Protein AF-A0A520K8I5-F1 (afdb_monomer_lite)

pLDDT: mean 83.34, std 16.67, range [39.25, 98.44]

Secondary structure (DSSP, 8-state):
-HHHHHHHHHHHHHHSSS--------PEEES-S-EEEEEE-TT-EEEEEEEEEE--SS-EEEEEEEEE---TT--TTS--GGGEEEESSEEEE-TT-EEEEEEEEE--TTPPSEEESBSSGGGGSTT-TTTB-EEEEEEEEEHHHHHTT--PPPEEEEEEEEEEEPP---TTHHHHHHHHHTHHHHHHHHHHHHHHHHHHHTT-

Foldseek 3Di:
DVVVVVVVVVVVVVVVPPPPPVPPPFDWDKPAQAAQQAEDAAQDKDKDKIKTWGSDPAKKKKFKAKDFDDDPPDDPQQDQRVQWDKPPGIDIAGHGDMDMIIIIGGHHNPDDFFKGQFQDSCCSPPPNVVGGTMWMKMWMFGPVCVVVPHDTDIDIHTYGHMYGHDPDDPPCPVVVVVCVVCVVVVVVVVVVVVVVVVVVVVVD

Structure (mmCIF, N/CA/C/O backbone):
data_AF-A0A520K8I5-F1
#
_entry.id   AF-A0A520K8I5-F1
#
loop_
_atom_site.group_PDB
_atom_site.id
_atom_site.type_symbol
_atom_site.label_atom_id
_atom_site.label_alt_id
_atom_site.label_comp_id
_atom_site.label_asym_id
_atom_site.label_entity_id
_atom_site.label_seq_id
_atom_site.pdbx_PDB_ins_code
_atom_site.Cartn_x
_atom_site.Cartn_y
_atom_site.Cartn_z
_atom_site.occupancy
_atom_site.B_iso_or_equiv
_atom_site.auth_seq_id
_atom_site.auth_comp_id
_atom_site.auth_asym_id
_atom_site.auth_atom_id
_atom_site.pdbx_PDB_model_num
ATOM 1 N N . MET A 1 1 ? 34.275 -31.368 -55.564 1.00 48.53 1 MET A N 1
ATOM 2 C CA . MET A 1 1 ? 33.478 -30.145 -55.290 1.00 48.53 1 MET A CA 1
ATOM 3 C C . MET A 1 1 ? 32.352 -30.303 -54.250 1.00 48.53 1 MET A C 1
ATOM 5 O O . MET A 1 1 ? 31.882 -29.292 -53.759 1.00 48.53 1 MET A O 1
ATOM 9 N N . LYS A 1 2 ? 31.946 -31.514 -53.817 1.00 48.47 2 LYS A N 1
ATOM 10 C CA . LYS A 1 2 ? 30.868 -31.697 -52.809 1.00 48.47 2 LYS A CA 1
ATOM 11 C C . LYS A 1 2 ? 31.251 -31.439 -51.335 1.00 48.47 2 LYS A C 1
ATOM 13 O O . LYS A 1 2 ? 30.362 -31.283 -50.507 1.00 48.47 2 LYS A O 1
ATOM 18 N N . LYS A 1 3 ? 32.545 -31.390 -50.985 1.00 45.44 3 LYS A N 1
ATOM 19 C CA . LYS A 1 3 ? 33.001 -31.187 -49.590 1.00 45.44 3 LYS A CA 1
ATOM 20 C C . LYS A 1 3 ? 33.023 -29.713 -49.150 1.00 45.44 3 LYS A C 1
ATOM 22 O O . LYS A 1 3 ? 32.843 -29.439 -47.974 1.00 45.44 3 LYS A O 1
ATOM 27 N N . ILE A 1 4 ? 33.170 -28.781 -50.093 1.00 51.34 4 ILE A N 1
ATOM 28 C CA . ILE A 1 4 ? 33.285 -27.339 -49.810 1.00 51.34 4 ILE A CA 1
ATOM 29 C C . ILE A 1 4 ? 31.905 -26.725 -49.511 1.00 51.34 4 ILE A C 1
ATOM 31 O O . ILE A 1 4 ? 31.771 -25.906 -48.610 1.00 51.34 4 ILE A O 1
ATOM 35 N N . ALA A 1 5 ? 30.849 -27.212 -50.174 1.00 51.69 5 ALA A N 1
ATOM 36 C CA . ALA A 1 5 ? 29.478 -26.749 -49.947 1.00 51.69 5 ALA A CA 1
ATOM 37 C C . ALA A 1 5 ? 28.926 -27.106 -48.548 1.00 51.69 5 ALA A C 1
ATOM 39 O O . ALA A 1 5 ? 28.120 -26.364 -47.998 1.00 51.69 5 ALA A O 1
ATOM 40 N N . ARG A 1 6 ? 29.385 -28.212 -47.937 1.00 48.22 6 ARG A N 1
ATOM 41 C CA . ARG A 1 6 ? 28.981 -28.597 -46.570 1.00 48.22 6 ARG A CA 1
ATOM 42 C C . ARG A 1 6 ? 29.657 -27.753 -45.488 1.00 48.22 6 ARG A C 1
ATOM 44 O O . ARG A 1 6 ? 29.026 -27.486 -44.475 1.00 48.22 6 ARG A O 1
ATOM 51 N N . ALA A 1 7 ? 30.896 -27.313 -45.711 1.00 51.25 7 ALA A N 1
ATOM 52 C CA . ALA A 1 7 ? 31.607 -26.439 -44.778 1.00 51.25 7 ALA A CA 1
ATOM 53 C C . ALA A 1 7 ? 31.007 -25.023 -44.754 1.00 51.25 7 ALA A C 1
ATOM 55 O O . ALA A 1 7 ? 30.858 -24.449 -43.682 1.00 51.25 7 ALA A O 1
ATOM 56 N N . GLY A 1 8 ? 30.582 -24.503 -45.913 1.00 47.75 8 GLY A N 1
ATOM 57 C CA . GLY A 1 8 ? 29.911 -23.202 -46.007 1.00 47.75 8 GLY A CA 1
ATOM 58 C C . GLY A 1 8 ? 28.544 -23.168 -45.319 1.00 47.75 8 GLY A C 1
ATOM 59 O O . GLY A 1 8 ? 28.233 -22.200 -44.637 1.00 47.75 8 GLY A O 1
ATOM 60 N N . LEU A 1 9 ? 27.755 -24.245 -45.425 1.00 49.34 9 LEU A N 1
ATOM 61 C CA . LEU A 1 9 ? 26.451 -24.339 -44.759 1.00 49.34 9 LEU A CA 1
ATOM 62 C C . LEU A 1 9 ? 26.583 -24.514 -43.236 1.00 49.34 9 LEU A C 1
ATOM 64 O O . LEU A 1 9 ? 25.785 -23.951 -42.494 1.00 49.34 9 LEU A O 1
ATOM 68 N N . LEU A 1 10 ? 27.606 -25.241 -42.763 1.00 49.28 10 LEU A N 1
ATOM 69 C CA . LEU A 1 10 ? 27.891 -25.360 -41.328 1.00 49.28 10 LEU A CA 1
ATOM 70 C C . LEU A 1 10 ? 28.383 -24.036 -40.725 1.00 49.28 10 LEU A C 1
ATOM 72 O O . LEU A 1 10 ? 27.993 -23.713 -39.613 1.00 49.28 10 LEU A O 1
ATOM 76 N N . LEU A 1 11 ? 29.187 -23.257 -41.457 1.00 51.25 11 LEU A N 1
ATOM 77 C CA . LEU A 1 11 ? 29.612 -21.913 -41.041 1.00 51.25 11 LEU A CA 1
ATOM 78 C C . LEU A 1 11 ? 28.454 -20.906 -41.041 1.00 51.25 11 LEU A C 1
ATOM 80 O O . LEU A 1 11 ? 28.398 -20.055 -40.160 1.00 51.25 11 LEU A O 1
ATOM 84 N N . LEU A 1 12 ? 27.501 -21.038 -41.971 1.00 48.81 12 LEU A N 1
ATOM 85 C CA . LEU A 1 12 ? 26.288 -20.218 -41.979 1.00 48.81 12 LEU A CA 1
ATOM 86 C C . LEU A 1 12 ? 25.361 -20.563 -40.799 1.00 48.81 12 LEU A C 1
ATOM 88 O O . LEU A 1 12 ? 24.792 -19.667 -40.190 1.00 48.81 12 LEU A O 1
ATOM 92 N N . LEU A 1 13 ? 25.248 -21.847 -40.435 1.00 47.88 13 LEU A N 1
ATOM 93 C CA . LEU A 1 13 ? 24.482 -22.299 -39.265 1.00 47.88 13 LEU A CA 1
ATOM 94 C C . LEU A 1 13 ? 25.168 -21.955 -37.932 1.00 47.88 13 LEU A C 1
ATOM 96 O O . LEU A 1 13 ? 24.473 -21.623 -36.978 1.00 47.88 13 LEU A O 1
ATOM 100 N N . LEU A 1 14 ? 26.506 -21.957 -37.870 1.00 46.50 14 LEU A N 1
ATOM 101 C CA . LEU A 1 14 ? 27.262 -21.524 -36.684 1.00 46.50 14 LEU A CA 1
ATOM 102 C C . LEU A 1 14 ? 27.229 -19.993 -36.498 1.00 46.50 14 LEU A C 1
ATOM 104 O O . LEU A 1 14 ? 27.277 -19.505 -35.371 1.00 46.50 14 LEU A O 1
ATOM 108 N N . GLY A 1 15 ? 27.115 -19.238 -37.598 1.00 43.50 15 GLY A N 1
ATOM 109 C CA . GLY A 1 15 ? 26.967 -17.779 -37.587 1.00 43.50 15 GLY A CA 1
ATOM 110 C C . GLY A 1 15 ? 25.580 -17.285 -37.162 1.00 43.50 15 GLY A C 1
ATOM 111 O O . GLY A 1 15 ? 25.453 -16.138 -36.751 1.00 43.50 15 GLY A O 1
ATOM 112 N N . VAL A 1 16 ? 24.550 -18.138 -37.209 1.00 46.12 16 VAL A N 1
ATOM 113 C CA . VAL A 1 16 ? 23.176 -17.794 -36.786 1.00 46.12 16 VAL A CA 1
ATOM 114 C C . VAL A 1 16 ? 22.921 -18.119 -35.304 1.00 46.12 16 VAL A C 1
ATOM 116 O O . VAL A 1 16 ? 21.941 -17.658 -34.731 1.00 46.12 16 VAL A O 1
ATOM 119 N N . THR A 1 17 ? 23.821 -18.843 -34.629 1.00 44.94 17 THR A N 1
ATOM 120 C CA . THR A 1 17 ? 23.665 -19.201 -33.204 1.00 44.94 17 THR A CA 1
ATOM 121 C C . THR A 1 17 ? 24.337 -18.243 -32.214 1.00 44.94 17 THR A C 1
ATOM 123 O O . THR A 1 17 ? 24.233 -18.455 -31.009 1.00 44.94 17 THR A O 1
ATOM 126 N N . ILE A 1 18 ? 25.007 -17.183 -32.678 1.00 50.78 18 ILE A N 1
ATOM 127 C CA . ILE A 1 18 ? 25.692 -16.206 -31.813 1.00 50.78 18 ILE A CA 1
ATOM 128 C C . ILE A 1 18 ? 25.036 -14.842 -32.010 1.00 50.78 18 ILE A C 1
ATOM 130 O O . ILE A 1 18 ? 25.499 -14.002 -32.772 1.00 50.78 18 ILE A O 1
ATOM 134 N N . GLY A 1 19 ? 23.900 -14.651 -31.353 1.00 42.34 19 GLY A N 1
ATOM 135 C CA . GLY A 1 19 ? 23.165 -13.393 -31.424 1.00 42.34 19 GLY A CA 1
ATOM 136 C C . GLY A 1 19 ? 21.996 -13.287 -30.460 1.00 42.34 19 GLY A C 1
ATOM 137 O O . GLY A 1 19 ? 21.250 -12.321 -30.538 1.00 42.34 19 GLY A O 1
ATOM 138 N N . SER A 1 20 ? 21.827 -14.226 -29.528 1.00 39.75 20 SER A N 1
ATOM 139 C CA . SER A 1 20 ? 21.041 -13.943 -28.332 1.00 39.75 20 SER A CA 1
ATOM 140 C C . SER A 1 20 ? 21.929 -13.105 -27.423 1.00 39.75 20 SER A C 1
ATOM 142 O O . SER A 1 20 ? 22.576 -13.631 -26.519 1.00 39.75 20 SER A O 1
ATOM 144 N N . ILE A 1 21 ? 22.039 -11.806 -27.719 1.00 42.66 21 ILE A N 1
ATOM 145 C CA . ILE A 1 21 ? 22.488 -10.841 -26.721 1.00 42.66 21 ILE A CA 1
ATOM 146 C C . ILE A 1 21 ? 21.457 -10.972 -25.610 1.00 42.66 21 ILE A C 1
ATOM 148 O O . ILE A 1 21 ? 20.316 -10.533 -25.748 1.00 42.66 21 ILE A O 1
ATOM 152 N N . VAL A 1 22 ? 21.830 -11.684 -24.551 1.00 39.25 22 VAL A N 1
ATOM 153 C CA . VAL A 1 22 ? 21.099 -11.648 -23.296 1.00 39.25 22 VAL A CA 1
ATOM 154 C C . VAL A 1 22 ? 21.309 -10.228 -22.808 1.00 39.25 22 VAL A C 1
ATOM 156 O O . VAL A 1 22 ? 22.346 -9.921 -22.226 1.00 39.25 22 VAL A O 1
ATOM 159 N N . VAL A 1 23 ? 20.391 -9.334 -23.172 1.00 43.06 23 VAL A N 1
ATOM 160 C CA . VAL A 1 23 ? 20.352 -8.002 -22.584 1.00 43.06 23 VAL A CA 1
ATOM 161 C C . VAL A 1 23 ? 20.128 -8.267 -21.099 1.00 43.06 23 VAL A C 1
ATOM 163 O O . VAL A 1 23 ? 19.128 -8.915 -20.765 1.00 43.06 23 VAL A O 1
ATOM 166 N N . PRO A 1 24 ? 21.076 -7.914 -20.214 1.00 43.12 24 PRO A N 1
ATOM 167 C CA . PRO A 1 24 ? 20.841 -8.056 -18.791 1.00 43.12 24 PRO A CA 1
ATOM 168 C C . PRO A 1 24 ? 19.550 -7.297 -18.486 1.00 43.12 24 PRO A C 1
ATOM 170 O O . PRO A 1 24 ? 19.423 -6.119 -18.810 1.00 43.12 24 PRO A O 1
ATOM 173 N N . VAL A 1 25 ? 18.550 -7.993 -17.941 1.00 46.22 25 VAL A N 1
ATOM 174 C CA . VAL A 1 25 ? 17.330 -7.339 -17.468 1.00 46.22 25 VAL A CA 1
ATOM 175 C C . VAL A 1 25 ? 17.745 -6.568 -16.226 1.00 46.22 25 VAL A C 1
ATOM 177 O O . VAL A 1 25 ? 17.809 -7.112 -15.128 1.00 46.22 25 VAL A O 1
ATOM 180 N N . SER A 1 26 ? 18.144 -5.322 -16.438 1.00 57.47 26 SER A N 1
ATOM 181 C CA . SER A 1 26 ? 18.567 -4.432 -15.377 1.00 57.47 26 SER A CA 1
ATOM 182 C C . SER A 1 26 ? 17.313 -3.901 -14.690 1.00 57.47 26 SER A C 1
ATOM 184 O O . SER A 1 26 ? 16.492 -3.232 -15.320 1.00 57.47 26 SER A O 1
ATOM 186 N N . ALA A 1 27 ? 17.115 -4.287 -13.432 1.00 60.34 27 A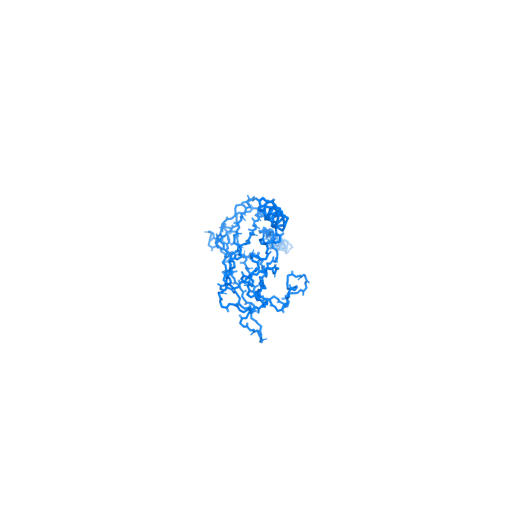LA A N 1
ATOM 187 C CA . ALA A 1 27 ? 15.888 -4.027 -12.690 1.00 60.34 27 ALA A CA 1
ATOM 188 C C . ALA A 1 27 ? 15.962 -2.699 -11.924 1.00 60.34 27 ALA A C 1
ATOM 190 O O . ALA A 1 27 ? 17.037 -2.196 -11.597 1.00 60.34 27 ALA A O 1
ATOM 191 N N . THR A 1 28 ? 14.808 -2.143 -11.593 1.00 77.38 28 THR A N 1
ATOM 192 C CA . THR A 1 28 ? 14.711 -1.148 -10.523 1.00 77.38 28 THR A CA 1
ATOM 193 C C . THR A 1 28 ? 14.543 -1.897 -9.206 1.00 77.38 28 THR A C 1
ATOM 195 O O . THR A 1 28 ? 13.702 -2.797 -9.114 1.00 77.38 28 THR A O 1
ATOM 198 N N . SER A 1 29 ? 15.367 -1.589 -8.205 1.00 83.62 29 SER A N 1
ATOM 199 C CA . SER A 1 29 ? 15.188 -2.131 -6.857 1.00 83.62 29 SER A CA 1
ATOM 200 C C . SER A 1 29 ? 14.197 -1.266 -6.085 1.00 83.62 29 SER A C 1
ATOM 202 O O . SER A 1 29 ? 14.088 -0.063 -6.316 1.00 83.62 29 SER A O 1
ATOM 204 N N . VAL A 1 30 ? 13.467 -1.894 -5.167 1.00 86.50 30 VAL A N 1
ATOM 205 C CA . VAL A 1 30 ? 12.561 -1.219 -4.239 1.00 86.50 30 VAL A CA 1
ATOM 206 C C . VAL A 1 30 ? 12.976 -1.548 -2.812 1.00 86.50 30 VAL A C 1
ATOM 208 O O . VAL A 1 30 ? 13.314 -2.695 -2.510 1.00 86.50 30 VAL A O 1
ATOM 211 N N . ASP A 1 31 ? 12.969 -0.550 -1.935 1.00 89.25 31 ASP A N 1
ATOM 212 C CA . ASP A 1 31 ? 13.352 -0.697 -0.524 1.00 89.25 31 ASP A CA 1
ATOM 213 C C . ASP A 1 31 ? 12.305 -1.444 0.320 1.00 89.25 31 ASP A C 1
ATOM 215 O O . ASP A 1 31 ? 12.609 -1.953 1.402 1.00 89.25 31 ASP A O 1
ATOM 219 N N . ARG A 1 32 ? 11.072 -1.542 -0.185 1.00 86.19 32 ARG A N 1
ATOM 220 C CA . ARG A 1 32 ? 9.924 -2.096 0.530 1.00 86.19 32 ARG A CA 1
ATOM 221 C C . ARG A 1 32 ? 9.257 -3.226 -0.245 1.00 86.19 32 ARG A C 1
ATOM 223 O O . ARG A 1 32 ? 8.756 -3.040 -1.349 1.00 86.19 32 ARG A O 1
ATOM 230 N N . LEU A 1 33 ? 9.205 -4.404 0.376 1.00 89.00 33 LEU A N 1
ATOM 231 C CA . LEU A 1 33 ? 8.599 -5.612 -0.205 1.00 89.00 33 LEU A CA 1
ATOM 232 C C . LEU A 1 33 ? 7.206 -5.928 0.359 1.00 89.00 33 LEU A C 1
ATOM 234 O O . LEU A 1 33 ? 6.561 -6.860 -0.113 1.00 89.00 33 LEU A O 1
ATOM 238 N N . SER A 1 34 ? 6.749 -5.184 1.372 1.00 93.00 34 SER A N 1
ATOM 239 C CA . SER A 1 34 ? 5.431 -5.344 1.993 1.00 93.00 34 SER A CA 1
ATOM 240 C C . SER A 1 34 ? 4.976 -4.063 2.693 1.00 93.00 34 SER A C 1
ATOM 242 O O . SER A 1 34 ? 5.786 -3.350 3.291 1.00 93.00 34 SER A O 1
ATOM 244 N N . ILE A 1 35 ? 3.672 -3.801 2.648 1.00 94.44 35 ILE A N 1
ATOM 245 C CA . ILE A 1 35 ? 2.984 -2.708 3.341 1.00 94.44 35 ILE A CA 1
ATOM 246 C C . ILE A 1 35 ? 1.783 -3.311 4.079 1.00 94.44 35 ILE A C 1
ATOM 248 O O . ILE A 1 35 ? 0.633 -2.973 3.817 1.00 94.44 35 ILE A O 1
ATOM 252 N N . THR A 1 36 ? 2.038 -4.287 4.946 1.00 93.06 36 THR A N 1
ATOM 253 C CA . THR A 1 36 ? 0.977 -5.092 5.577 1.00 93.06 36 THR A CA 1
ATOM 254 C C . THR A 1 36 ? 0.728 -4.775 7.045 1.00 93.06 36 THR A C 1
ATOM 256 O O . THR A 1 36 ? -0.351 -5.065 7.553 1.00 93.06 36 THR A O 1
ATOM 259 N N . ASP A 1 37 ? 1.687 -4.133 7.706 1.00 87.62 37 ASP A N 1
ATOM 260 C CA . ASP A 1 37 ? 1.699 -3.958 9.162 1.00 87.62 37 ASP A CA 1
ATOM 261 C C . ASP A 1 37 ? 1.144 -2.579 9.562 1.00 87.62 37 ASP A C 1
ATOM 263 O O . ASP A 1 37 ? 1.619 -1.942 10.501 1.00 87.62 37 ASP A O 1
ATOM 267 N N . ASN A 1 38 ? 0.180 -2.070 8.790 1.00 94.12 38 ASN A N 1
ATOM 268 C CA . ASN A 1 38 ? -0.383 -0.742 9.003 1.00 94.12 38 ASN A CA 1
ATOM 269 C C . ASN A 1 38 ? -1.617 -0.821 9.889 1.00 94.12 38 ASN A C 1
ATOM 271 O O . ASN A 1 38 ? -2.501 -1.649 9.665 1.00 94.12 38 ASN A O 1
ATOM 275 N N . GLU A 1 39 ? -1.719 0.111 10.824 1.00 95.19 39 GLU A N 1
ATOM 276 C CA . GLU A 1 39 ? -2.894 0.293 11.666 1.00 95.19 39 GLU A CA 1
ATOM 277 C C . GLU A 1 39 ? -3.410 1.721 11.518 1.00 95.19 39 GLU A C 1
ATOM 279 O O . GLU A 1 39 ? -2.625 2.663 11.386 1.00 95.19 39 GLU A O 1
ATOM 284 N N . GLY A 1 40 ? -4.728 1.885 11.556 1.00 94.31 40 GLY A N 1
ATOM 285 C CA . GLY A 1 40 ? -5.360 3.199 11.514 1.00 94.31 40 GLY A CA 1
ATOM 286 C C . GLY A 1 40 ? -6.811 3.144 11.960 1.00 94.31 40 GLY A C 1
ATOM 287 O O . GLY A 1 40 ? -7.394 2.072 12.122 1.00 94.31 40 GLY A O 1
ATOM 288 N N . TYR A 1 41 ? -7.399 4.306 12.181 1.00 94.88 41 TYR A N 1
ATOM 289 C CA . TYR A 1 41 ? -8.811 4.471 12.491 1.00 94.88 41 TYR A CA 1
ATOM 290 C C . TYR A 1 41 ? -9.590 4.850 11.230 1.00 94.88 41 TYR A C 1
ATOM 292 O O . TYR A 1 41 ? -9.028 5.272 10.220 1.00 94.88 41 TYR A O 1
ATOM 300 N N . ALA A 1 42 ? -10.911 4.692 11.274 1.00 95.06 42 ALA A N 1
ATOM 301 C CA . ALA A 1 42 ? -11.767 5.167 10.196 1.00 95.06 42 ALA A CA 1
ATOM 302 C C . ALA A 1 42 ? -11.571 6.682 9.982 1.00 95.06 42 ALA A C 1
ATOM 304 O O . ALA A 1 42 ? -11.608 7.451 10.942 1.00 95.06 42 ALA A O 1
ATOM 305 N N . GLY A 1 43 ? -11.353 7.096 8.732 1.00 93.62 43 GLY A N 1
ATOM 306 C CA . GLY A 1 43 ? -11.041 8.482 8.363 1.00 93.62 43 GLY A CA 1
ATOM 307 C C . GLY A 1 43 ? -9.551 8.847 8.385 1.00 93.62 43 GLY A C 1
ATOM 308 O O . GLY A 1 43 ? -9.202 9.943 7.944 1.00 93.62 43 GLY A O 1
ATOM 309 N N . ASP A 1 44 ? -8.665 7.966 8.860 1.00 95.81 44 ASP A N 1
ATOM 310 C CA . ASP A 1 44 ? -7.228 8.245 8.874 1.00 95.81 44 ASP A CA 1
ATOM 311 C C . ASP A 1 44 ? -6.613 8.219 7.468 1.00 95.81 44 ASP A C 1
ATOM 313 O O . ASP A 1 44 ? -7.054 7.511 6.557 1.00 95.81 44 ASP A O 1
ATOM 317 N N . VAL A 1 45 ? -5.511 8.956 7.331 1.00 97.25 45 VAL A N 1
ATOM 318 C CA . VAL A 1 45 ? -4.620 8.905 6.172 1.00 97.25 45 VAL A CA 1
ATOM 319 C C . VAL A 1 45 ? -3.265 8.381 6.631 1.00 97.25 45 VAL A C 1
ATOM 321 O O . VAL A 1 45 ? -2.600 9.004 7.459 1.00 97.25 45 VAL A O 1
ATOM 324 N N . ILE A 1 46 ? -2.850 7.241 6.083 1.00 96.75 46 ILE A N 1
ATOM 325 C CA . ILE A 1 46 ? -1.548 6.625 6.346 1.00 96.75 46 ILE A CA 1
ATOM 326 C C . ILE A 1 46 ? -0.625 6.950 5.169 1.00 96.75 46 ILE A C 1
ATOM 328 O O . ILE A 1 46 ? -0.934 6.604 4.030 1.00 96.75 46 ILE A O 1
ATOM 332 N N . GLU A 1 47 ? 0.505 7.606 5.432 1.00 97.19 47 GLU A N 1
ATOM 333 C CA . GLU A 1 47 ? 1.512 7.930 4.415 1.00 97.19 47 GLU A CA 1
ATOM 334 C C . GLU A 1 47 ? 2.796 7.132 4.645 1.00 97.19 47 GLU A C 1
ATOM 336 O O . GLU A 1 47 ? 3.353 7.097 5.744 1.00 97.19 47 GLU A O 1
ATOM 341 N N . ILE A 1 48 ? 3.257 6.466 3.589 1.00 96.12 48 ILE A N 1
ATOM 342 C CA . ILE A 1 48 ? 4.358 5.509 3.632 1.00 96.12 48 ILE A CA 1
ATOM 343 C C . ILE A 1 48 ? 5.301 5.826 2.484 1.00 96.12 48 ILE A C 1
ATOM 345 O O . ILE A 1 48 ? 4.894 5.846 1.325 1.00 96.12 48 ILE A O 1
ATOM 349 N N . LEU A 1 49 ? 6.572 6.050 2.804 1.00 94.88 49 LEU A N 1
ATOM 350 C CA . LEU A 1 49 ? 7.599 6.263 1.792 1.00 94.88 49 LEU A CA 1
ATOM 351 C C . LEU A 1 49 ? 8.082 4.925 1.226 1.00 94.88 49 LEU A C 1
ATOM 353 O O . LEU A 1 49 ? 8.292 3.955 1.970 1.00 94.88 49 LEU A O 1
ATOM 357 N N . ILE A 1 50 ? 8.239 4.909 -0.094 1.00 94.00 50 ILE A N 1
ATOM 358 C CA . ILE A 1 50 ? 8.887 3.857 -0.871 1.00 94.00 50 ILE A CA 1
ATOM 359 C C . ILE A 1 50 ? 9.950 4.506 -1.737 1.00 94.00 50 ILE A C 1
ATOM 361 O O . ILE A 1 50 ? 9.716 5.542 -2.361 1.00 94.00 50 ILE A O 1
ATOM 365 N N . THR A 1 51 ? 11.096 3.855 -1.818 1.00 93.06 51 THR A N 1
ATOM 366 C CA . THR A 1 51 ? 12.224 4.306 -2.615 1.00 93.06 51 THR A CA 1
ATOM 367 C C . THR A 1 51 ? 12.468 3.328 -3.748 1.00 93.06 51 THR A C 1
ATOM 369 O O . THR A 1 51 ? 12.593 2.123 -3.521 1.00 93.06 51 THR A O 1
ATOM 372 N N . LEU A 1 52 ? 12.567 3.856 -4.966 1.00 91.81 52 LEU A N 1
ATOM 373 C CA . LEU A 1 52 ? 13.093 3.117 -6.104 1.00 91.81 52 LEU A CA 1
ATOM 374 C C . LEU A 1 52 ? 14.523 3.560 -6.392 1.00 91.81 52 LEU A C 1
ATOM 376 O O . LEU A 1 52 ? 14.800 4.758 -6.476 1.00 91.81 52 LEU A O 1
ATOM 380 N N . GLU A 1 53 ? 15.413 2.596 -6.592 1.00 90.50 53 GLU A N 1
ATOM 381 C CA . GLU A 1 53 ? 16.792 2.834 -7.010 1.00 90.50 53 GLU A CA 1
ATOM 382 C C . GLU A 1 53 ? 17.034 2.188 -8.378 1.00 90.50 53 GLU A C 1
ATOM 384 O O . GLU A 1 53 ? 16.771 1.002 -8.613 1.00 90.50 53 GLU A O 1
ATOM 389 N N . SER A 1 54 ? 17.542 2.991 -9.311 1.00 88.06 54 SER A N 1
ATOM 390 C CA . SER A 1 54 ? 17.920 2.511 -10.632 1.00 88.06 54 SER A CA 1
ATOM 391 C C . SER A 1 54 ? 19.210 1.700 -10.551 1.00 88.06 54 SER A C 1
ATOM 393 O O . SER A 1 54 ? 20.304 2.254 -10.652 1.00 88.06 54 SER A O 1
ATOM 395 N N . THR A 1 55 ? 19.082 0.372 -10.498 1.00 83.75 55 THR A N 1
ATOM 396 C CA . THR A 1 55 ? 20.214 -0.539 -10.770 1.00 83.75 55 THR A CA 1
ATOM 397 C C . THR A 1 55 ? 20.441 -0.763 -12.276 1.00 83.75 55 THR A C 1
ATOM 399 O O . THR A 1 55 ? 21.443 -1.343 -12.678 1.00 83.75 55 THR A O 1
ATOM 402 N N . ALA A 1 56 ? 19.524 -0.210 -13.086 1.00 81.25 56 ALA A N 1
ATOM 403 C CA . ALA A 1 56 ? 19.651 0.286 -14.460 1.00 81.25 56 ALA A CA 1
ATOM 404 C C . ALA A 1 56 ? 21.052 0.613 -15.015 1.00 81.25 56 ALA A C 1
ATOM 406 O O . ALA A 1 56 ? 21.631 1.585 -14.540 1.00 81.25 56 ALA A O 1
ATOM 407 N N . ASP A 1 57 ? 21.543 -0.040 -16.076 1.00 83.88 57 ASP A N 1
ATOM 408 C CA . ASP A 1 57 ? 22.564 0.551 -16.967 1.00 83.88 57 ASP A CA 1
ATOM 409 C C . ASP A 1 57 ? 21.971 1.538 -17.998 1.00 83.88 57 ASP A C 1
ATOM 411 O O . ASP A 1 57 ? 22.705 2.279 -18.656 1.00 83.88 57 ASP A O 1
ATOM 415 N N . ALA A 1 58 ? 20.640 1.599 -18.087 1.00 86.19 58 ALA A N 1
ATOM 416 C CA . ALA A 1 58 ? 19.870 2.546 -18.883 1.00 86.19 58 ALA A CA 1
ATOM 417 C C . ALA A 1 58 ? 18.759 3.205 -18.050 1.00 86.19 58 ALA A C 1
ATOM 419 O O . ALA A 1 58 ? 18.335 2.677 -17.021 1.00 86.19 58 ALA A O 1
ATOM 420 N N . ALA A 1 59 ? 18.275 4.363 -18.512 1.00 90.00 59 ALA A N 1
ATOM 421 C CA . ALA A 1 59 ? 17.127 5.024 -17.900 1.00 90.00 59 ALA A CA 1
ATOM 422 C C . ALA A 1 59 ? 15.861 4.165 -18.045 1.00 90.00 59 ALA A C 1
ATOM 424 O O . ALA A 1 59 ? 15.646 3.522 -19.081 1.00 90.00 59 ALA A O 1
ATOM 425 N N . ARG A 1 60 ? 15.023 4.174 -17.007 1.00 90.12 60 ARG A N 1
ATOM 426 C CA . ARG A 1 60 ? 13.773 3.413 -16.961 1.00 90.12 60 ARG A CA 1
ATOM 427 C C . ARG A 1 60 ? 12.588 4.341 -16.779 1.00 90.12 60 ARG A C 1
ATOM 429 O O . ARG A 1 60 ? 12.621 5.252 -15.955 1.00 90.12 60 ARG A O 1
ATOM 436 N N . THR A 1 61 ? 11.524 4.090 -17.528 1.00 91.50 61 THR A N 1
ATOM 437 C CA . THR A 1 61 ? 10.247 4.793 -17.386 1.00 91.50 61 THR A CA 1
ATOM 438 C C . THR A 1 61 ? 9.202 3.792 -16.940 1.00 91.50 61 THR A C 1
ATOM 440 O O . THR A 1 61 ? 9.098 2.698 -17.500 1.00 91.50 61 THR A O 1
ATOM 443 N N . GLY A 1 62 ? 8.446 4.160 -15.915 1.00 91.62 62 GLY A N 1
ATOM 444 C CA . GLY A 1 62 ? 7.497 3.269 -15.280 1.00 91.62 62 GLY A CA 1
ATOM 445 C C . GLY A 1 62 ? 6.313 3.994 -14.678 1.00 91.62 62 GLY A C 1
ATOM 446 O O . GLY A 1 62 ? 6.203 5.224 -14.718 1.00 91.62 62 GLY A O 1
ATOM 447 N N . HIS A 1 63 ? 5.411 3.189 -14.142 1.00 93.44 63 HIS A N 1
ATOM 448 C CA . HIS A 1 63 ? 4.216 3.657 -13.473 1.00 93.44 63 HIS A CA 1
ATOM 449 C C . HIS A 1 63 ? 3.817 2.715 -12.339 1.00 93.44 63 HIS A C 1
ATOM 451 O O . HIS A 1 63 ? 4.209 1.546 -12.294 1.00 93.44 63 HIS A O 1
ATOM 457 N N . TRP A 1 64 ? 3.024 3.254 -11.425 1.00 94.94 64 TRP A N 1
ATOM 458 C CA . TRP A 1 64 ? 2.410 2.543 -10.320 1.00 94.94 64 TRP A CA 1
ATOM 459 C C . TRP A 1 64 ? 0.942 2.281 -10.628 1.00 94.94 64 TRP A C 1
ATOM 461 O O . TRP A 1 64 ? 0.239 3.141 -11.161 1.00 94.94 64 TRP A O 1
ATOM 471 N N . ARG A 1 65 ? 0.452 1.106 -10.247 1.00 95.25 65 ARG A N 1
ATOM 472 C CA . ARG A 1 65 ? -0.975 0.780 -10.286 1.00 95.25 65 ARG A CA 1
ATOM 473 C C . ARG A 1 65 ? -1.352 -0.122 -9.127 1.00 95.25 65 ARG A C 1
ATOM 475 O O . ARG A 1 65 ? -0.523 -0.861 -8.606 1.00 95.25 65 ARG A O 1
ATOM 482 N N . THR A 1 66 ? -2.614 -0.088 -8.738 1.00 97.31 66 THR A N 1
ATOM 483 C CA . THR A 1 66 ? -3.155 -1.000 -7.732 1.00 97.31 66 THR A CA 1
ATOM 484 C C . THR A 1 66 ? -3.741 -2.238 -8.407 1.00 97.31 66 THR A C 1
ATOM 486 O O . THR A 1 66 ? -4.104 -2.230 -9.587 1.00 97.31 66 THR A O 1
ATOM 489 N N . TYR A 1 67 ? -3.777 -3.349 -7.679 1.00 96.31 67 TYR A N 1
ATOM 490 C CA . TYR A 1 67 ? -4.337 -4.603 -8.162 1.00 96.31 67 TYR A CA 1
ATOM 491 C C . TYR A 1 67 ? -4.974 -5.381 -7.019 1.00 96.31 67 TYR A C 1
ATOM 493 O O . TYR A 1 67 ? -4.352 -5.593 -5.978 1.00 96.31 67 TYR A O 1
ATOM 501 N N . TYR A 1 68 ? -6.195 -5.851 -7.252 1.00 97.12 68 TYR A N 1
ATOM 502 C CA . TYR A 1 68 ? -6.897 -6.765 -6.369 1.00 97.12 68 TYR A CA 1
ATOM 503 C C . TYR A 1 68 ? -6.918 -8.170 -6.983 1.00 97.12 68 TYR A C 1
ATOM 505 O O . TYR A 1 68 ? -7.397 -8.388 -8.098 1.00 97.12 68 TYR A O 1
ATOM 513 N N . LYS A 1 69 ? -6.379 -9.140 -6.243 1.00 95.62 69 LYS A N 1
ATOM 514 C CA . LYS A 1 69 ? -6.407 -10.564 -6.575 1.00 95.62 69 LYS A CA 1
ATOM 515 C C . LYS A 1 69 ? -7.701 -11.172 -6.041 1.00 95.62 69 LYS A C 1
ATOM 517 O O . LYS A 1 69 ? -7.724 -11.678 -4.922 1.00 95.62 69 LYS A O 1
ATOM 522 N N . ALA A 1 70 ? -8.745 -11.144 -6.862 1.00 94.31 70 ALA A N 1
ATOM 523 C CA . ALA A 1 70 ? -10.031 -11.731 -6.515 1.00 94.31 70 ALA A CA 1
ATOM 524 C C . ALA A 1 70 ? -9.940 -13.253 -6.322 1.00 94.31 70 ALA A C 1
ATOM 526 O O . ALA A 1 70 ? -9.403 -13.973 -7.171 1.00 94.31 70 ALA A O 1
ATOM 527 N N . VAL A 1 71 ? -10.495 -13.736 -5.213 1.00 95.38 71 VAL A N 1
ATOM 528 C CA . VAL A 1 71 ? -10.669 -15.159 -4.907 1.00 95.38 71 VAL A CA 1
ATOM 529 C C . VAL A 1 71 ? -12.139 -15.417 -4.570 1.00 95.38 71 VAL A C 1
ATOM 531 O O . VAL A 1 71 ? -12.822 -14.571 -3.997 1.00 95.38 71 VAL A O 1
ATOM 534 N N . GLU A 1 72 ? -12.654 -16.586 -4.957 1.00 94.06 72 GLU A N 1
ATOM 535 C CA . GLU A 1 72 ? -14.024 -16.983 -4.620 1.00 94.06 72 GLU A CA 1
ATOM 536 C C . GLU A 1 72 ? -14.230 -16.977 -3.096 1.00 94.06 72 GLU A C 1
ATOM 538 O O . GLU A 1 72 ? -13.459 -17.587 -2.356 1.00 94.06 72 GLU A O 1
ATOM 543 N N . GLY A 1 73 ? -15.280 -16.288 -2.639 1.00 91.19 73 GLY A N 1
ATOM 544 C CA . GLY A 1 73 ? -15.604 -16.146 -1.217 1.00 91.19 73 GLY A CA 1
ATOM 545 C C . GLY A 1 73 ? -14.978 -14.934 -0.522 1.00 91.19 73 GLY A C 1
ATOM 546 O O . GLY A 1 73 ? -15.214 -14.762 0.672 1.00 91.19 73 GLY A O 1
ATOM 547 N N . ASP A 1 74 ? -14.222 -14.095 -1.236 1.00 93.81 74 ASP A N 1
ATOM 548 C CA . ASP A 1 74 ? -13.742 -12.821 -0.697 1.00 93.81 74 ASP A CA 1
ATOM 549 C C . ASP A 1 74 ? -14.905 -11.870 -0.353 1.00 93.81 74 ASP A C 1
ATOM 551 O O . ASP A 1 74 ? -15.941 -11.843 -1.026 1.00 93.81 74 ASP A O 1
ATOM 555 N N . ASP A 1 75 ? -14.713 -11.067 0.694 1.00 93.75 75 ASP A N 1
ATOM 556 C CA . ASP A 1 75 ? -15.642 -10.017 1.112 1.00 93.75 75 ASP A CA 1
ATOM 557 C C . ASP A 1 75 ? -15.163 -8.610 0.697 1.00 93.75 75 ASP A C 1
ATOM 559 O O . ASP A 1 75 ? -14.096 -8.429 0.105 1.00 93.75 75 ASP A O 1
ATOM 563 N N . GLU A 1 76 ? -15.964 -7.591 1.026 1.00 92.81 76 GLU A N 1
ATOM 564 C CA . GLU A 1 76 ? -15.680 -6.182 0.713 1.00 92.81 76 GLU A CA 1
ATOM 565 C C . GLU A 1 76 ? -14.389 -5.644 1.347 1.00 92.81 76 GLU A C 1
ATOM 567 O O . GLU A 1 76 ? -13.896 -4.600 0.925 1.00 92.81 76 GLU A O 1
ATOM 572 N N . LYS A 1 77 ? -13.818 -6.333 2.343 1.00 96.00 77 LYS A N 1
ATOM 573 C CA . LYS A 1 77 ? -12.579 -5.899 2.991 1.00 96.00 77 LYS A CA 1
ATOM 574 C C . LYS A 1 77 ? -11.337 -6.260 2.182 1.00 96.00 77 LYS A C 1
ATOM 576 O O . LYS A 1 77 ? -10.256 -5.741 2.458 1.00 96.00 77 LYS A O 1
ATOM 581 N N . MET A 1 78 ? -11.459 -7.154 1.203 1.00 96.94 78 MET A N 1
ATOM 582 C CA . MET A 1 78 ? -10.315 -7.677 0.454 1.00 96.94 78 MET A CA 1
ATOM 583 C C . MET A 1 78 ? -9.818 -6.723 -0.633 1.00 96.94 78 MET A C 1
ATOM 585 O O . MET A 1 78 ? -8.613 -6.696 -0.903 1.00 96.94 78 MET A O 1
ATOM 589 N N . ASP A 1 79 ? -10.719 -5.929 -1.214 1.00 97.69 79 ASP A N 1
ATOM 590 C CA . ASP A 1 79 ? -10.401 -4.925 -2.228 1.00 97.69 79 ASP A CA 1
ATOM 591 C C . ASP A 1 79 ? -10.345 -3.521 -1.616 1.00 97.69 79 ASP A C 1
ATOM 593 O O . ASP A 1 79 ? -11.362 -2.852 -1.430 1.00 97.69 79 ASP A O 1
ATOM 597 N N . ILE A 1 80 ? -9.127 -3.059 -1.336 1.00 98.06 80 ILE A N 1
ATOM 598 C CA . ILE A 1 80 ? -8.865 -1.680 -0.898 1.00 98.06 80 ILE A CA 1
ATOM 599 C C . ILE A 1 80 ? -8.123 -0.869 -1.958 1.00 98.06 80 ILE A C 1
ATOM 601 O O . ILE A 1 80 ? -7.496 0.141 -1.647 1.00 98.06 80 ILE A O 1
ATOM 605 N N . THR A 1 81 ? -8.179 -1.282 -3.227 1.00 98.12 81 THR A N 1
ATOM 606 C CA . THR A 1 81 ? -7.462 -0.597 -4.318 1.00 98.12 81 THR A CA 1
ATOM 607 C C . THR A 1 81 ? -7.846 0.877 -4.442 1.00 98.12 81 THR A C 1
ATOM 609 O O . THR A 1 81 ? -6.991 1.703 -4.745 1.00 98.12 81 THR A O 1
ATOM 612 N N . SER A 1 82 ? -9.104 1.210 -4.138 1.00 97.94 82 SER A N 1
ATOM 613 C CA . SER A 1 82 ? -9.634 2.580 -4.106 1.00 97.94 82 SER A CA 1
ATOM 614 C C . SER A 1 82 ? -9.116 3.450 -2.954 1.00 97.94 82 SER A C 1
ATOM 616 O O . SER A 1 82 ? -9.246 4.670 -3.016 1.00 97.94 82 SER A O 1
ATOM 618 N N . TRP A 1 83 ? -8.541 2.853 -1.906 1.00 98.12 83 TRP A N 1
ATOM 619 C CA . TRP A 1 83 ? -8.003 3.587 -0.753 1.00 98.12 83 TRP A CA 1
ATOM 620 C C . TRP A 1 83 ? -6.583 4.083 -1.018 1.00 98.12 83 TRP A C 1
ATOM 622 O O . TRP A 1 83 ? -6.092 4.951 -0.301 1.00 98.12 83 TRP A O 1
ATOM 632 N N . ILE A 1 84 ? -5.912 3.490 -2.004 1.00 98.38 84 ILE A N 1
ATOM 633 C CA . ILE A 1 84 ? -4.470 3.576 -2.193 1.00 98.38 84 ILE A CA 1
ATOM 634 C C . ILE A 1 84 ? -4.154 4.496 -3.371 1.00 98.38 84 ILE A C 1
ATOM 636 O O . ILE A 1 84 ? -4.610 4.282 -4.493 1.00 98.38 84 ILE A O 1
ATOM 640 N N . GLU A 1 85 ? -3.286 5.466 -3.123 1.00 98.00 85 GLU A N 1
ATOM 641 C CA . GLU A 1 85 ? -2.706 6.357 -4.121 1.00 98.00 85 GLU A CA 1
ATOM 642 C C . GLU A 1 85 ? -1.176 6.307 -4.011 1.00 98.00 85 GLU A C 1
ATOM 644 O O . GLU A 1 85 ? -0.633 6.293 -2.906 1.00 98.00 85 GLU A O 1
ATOM 649 N N . VAL A 1 86 ? -0.465 6.286 -5.144 1.00 97.50 86 VAL A N 1
ATOM 650 C CA . VAL A 1 86 ? 1.004 6.396 -5.174 1.00 97.50 86 VAL A CA 1
ATOM 651 C C . VAL A 1 86 ? 1.404 7.665 -5.913 1.00 97.50 86 VAL A C 1
ATOM 653 O O . VAL A 1 86 ? 1.014 7.867 -7.067 1.00 97.50 86 VAL A O 1
ATOM 656 N N . ILE A 1 87 ? 2.188 8.513 -5.244 1.00 97.19 87 ILE A N 1
ATOM 657 C CA . ILE A 1 87 ? 2.558 9.848 -5.716 1.00 97.19 87 ILE A CA 1
ATOM 658 C C . ILE A 1 87 ? 4.088 9.957 -5.827 1.00 97.19 87 ILE A C 1
ATOM 660 O O . ILE A 1 87 ? 4.770 9.790 -4.816 1.00 97.19 87 ILE A O 1
ATOM 664 N N . PRO A 1 88 ? 4.643 10.312 -7.002 1.00 96.00 88 PRO A N 1
ATOM 665 C CA . PRO A 1 88 ? 3.972 10.403 -8.303 1.00 96.00 88 PRO A CA 1
ATOM 666 C C . PRO A 1 88 ? 3.629 9.018 -8.881 1.00 96.00 88 PRO A C 1
ATOM 668 O O . PRO A 1 88 ? 4.359 8.054 -8.674 1.00 96.00 88 PRO A O 1
ATOM 671 N N . THR A 1 89 ? 2.545 8.922 -9.656 1.00 94.94 89 THR A N 1
ATOM 672 C CA . THR A 1 89 ? 2.113 7.648 -10.262 1.00 94.94 89 THR A CA 1
ATOM 673 C C . THR A 1 89 ? 2.998 7.220 -11.427 1.00 94.94 89 THR A C 1
ATOM 675 O O . THR A 1 89 ? 3.274 6.039 -11.579 1.00 94.94 89 THR A O 1
ATOM 678 N N . GLU A 1 90 ? 3.472 8.163 -12.235 1.00 94.06 90 GLU A N 1
ATOM 679 C CA . GLU A 1 90 ? 4.385 7.906 -13.350 1.00 94.06 90 GLU A CA 1
ATOM 680 C C . GLU A 1 90 ? 5.765 8.485 -13.047 1.00 94.06 90 GLU A C 1
ATOM 682 O O . GLU A 1 90 ? 5.908 9.492 -12.342 1.00 94.06 90 GLU A O 1
ATOM 687 N N . TYR A 1 91 ? 6.805 7.859 -13.590 1.00 92.19 91 TYR A N 1
ATOM 688 C CA . TYR A 1 91 ? 8.169 8.310 -13.373 1.00 92.19 91 TYR A CA 1
ATOM 689 C C . TYR A 1 91 ? 9.116 7.925 -14.503 1.00 92.19 91 TYR A C 1
ATOM 691 O O . TYR A 1 91 ? 8.927 6.946 -15.219 1.00 92.19 91 TYR A O 1
ATOM 699 N N . THR A 1 92 ? 10.207 8.679 -14.567 1.00 92.69 92 THR A N 1
ATOM 700 C CA . THR A 1 92 ? 11.450 8.272 -15.212 1.00 92.69 92 THR A CA 1
ATOM 701 C C . THR A 1 92 ? 12.541 8.282 -14.148 1.00 92.69 92 THR A C 1
ATOM 703 O O . THR A 1 92 ? 12.581 9.205 -13.331 1.00 92.69 92 THR A O 1
ATOM 706 N N . LEU A 1 93 ? 13.371 7.244 -14.151 1.00 91.69 93 LEU A N 1
ATOM 707 C CA . LEU A 1 93 ? 14.554 7.062 -13.321 1.00 91.69 93 LEU A CA 1
ATOM 708 C C . LEU A 1 93 ? 15.778 7.013 -14.233 1.00 91.69 93 LEU A C 1
ATOM 710 O O . LEU A 1 93 ? 15.865 6.163 -15.121 1.00 91.69 93 LEU A O 1
ATOM 714 N N . ASN A 1 94 ? 16.717 7.926 -14.026 1.00 92.19 94 ASN A N 1
ATOM 715 C CA . ASN A 1 94 ? 18.001 7.908 -14.713 1.00 92.19 94 ASN A CA 1
ATOM 716 C C . ASN A 1 94 ? 18.956 6.893 -14.067 1.00 92.19 94 ASN A C 1
ATOM 718 O O . ASN A 1 94 ? 18.745 6.429 -12.949 1.00 92.19 94 ASN A O 1
ATOM 722 N N . VAL A 1 95 ? 20.041 6.569 -14.771 1.00 90.44 95 VAL A N 1
ATOM 723 C CA . VAL A 1 95 ? 21.071 5.638 -14.286 1.00 90.44 95 VAL A CA 1
ATOM 724 C C . VAL A 1 95 ? 21.628 6.103 -12.938 1.00 90.44 95 VAL A C 1
ATOM 726 O O . VAL A 1 95 ? 22.110 7.231 -12.822 1.00 90.44 95 VAL A O 1
ATOM 729 N N . GLY A 1 96 ? 21.569 5.226 -11.931 1.00 87.62 96 GLY A N 1
ATOM 730 C CA . GLY A 1 96 ? 22.012 5.510 -10.563 1.00 87.62 96 GLY A CA 1
ATOM 731 C C . GLY A 1 96 ? 21.126 6.490 -9.786 1.00 87.62 96 GLY A C 1
ATOM 732 O O . GLY A 1 96 ? 21.516 6.917 -8.702 1.00 87.62 96 GLY A O 1
ATOM 733 N N . GLU A 1 97 ? 19.964 6.880 -10.322 1.00 92.12 97 GLU A N 1
ATOM 734 C CA . GLU A 1 97 ? 19.015 7.738 -9.617 1.00 92.12 97 GLU A CA 1
ATOM 735 C C . GLU A 1 97 ? 18.254 6.951 -8.547 1.00 92.12 97 GLU A C 1
ATOM 737 O O . GLU A 1 97 ? 17.828 5.811 -8.755 1.00 92.12 97 GLU A O 1
ATOM 742 N N . THR A 1 98 ? 18.039 7.613 -7.417 1.00 93.38 98 THR A N 1
ATOM 743 C CA . THR A 1 98 ? 17.144 7.176 -6.352 1.00 93.38 98 THR A CA 1
ATOM 744 C C . THR A 1 98 ? 15.973 8.146 -6.289 1.00 93.38 98 THR A C 1
ATOM 746 O O . THR A 1 98 ? 16.183 9.360 -6.243 1.00 93.38 98 THR A O 1
ATOM 749 N N . LYS A 1 99 ? 14.744 7.627 -6.279 1.00 94.00 99 LYS A N 1
ATOM 750 C CA . LYS A 1 99 ? 13.528 8.442 -6.231 1.00 94.00 99 LYS A CA 1
ATOM 751 C C . LYS A 1 99 ? 12.568 7.941 -5.169 1.00 94.00 99 LYS A C 1
ATOM 753 O O . LYS A 1 99 ? 12.299 6.746 -5.076 1.00 94.00 99 LYS A O 1
ATOM 758 N N . GLU A 1 100 ? 12.036 8.885 -4.406 1.00 95.44 100 GLU A N 1
ATOM 759 C CA . GLU A 1 100 ? 11.039 8.636 -3.373 1.00 95.44 100 GLU A CA 1
ATOM 760 C C . GLU A 1 100 ? 9.620 8.780 -3.931 1.00 95.44 100 GLU A C 1
ATOM 762 O O . GLU A 1 100 ? 9.331 9.643 -4.768 1.00 95.44 100 GLU A O 1
ATOM 767 N N . PHE A 1 101 ? 8.738 7.925 -3.428 1.00 96.06 101 PHE A N 1
ATOM 768 C CA . PHE A 1 101 ? 7.317 7.880 -3.722 1.00 96.06 101 PHE A CA 1
ATOM 769 C C . PHE A 1 101 ? 6.544 7.796 -2.411 1.00 96.06 101 PHE A C 1
ATOM 771 O O . PHE A 1 101 ? 6.941 7.084 -1.486 1.00 96.06 101 PHE A O 1
ATOM 778 N N . THR A 1 102 ? 5.409 8.482 -2.350 1.00 97.44 102 THR A N 1
ATOM 779 C CA . THR A 1 102 ? 4.488 8.395 -1.218 1.00 97.44 102 THR A CA 1
ATOM 780 C C . THR A 1 102 ? 3.342 7.472 -1.581 1.00 97.44 102 THR A C 1
ATOM 782 O O . THR A 1 102 ? 2.560 7.776 -2.482 1.00 97.44 102 THR A O 1
ATOM 785 N N . VAL A 1 103 ? 3.215 6.366 -0.854 1.00 97.75 103 VAL A N 1
ATOM 786 C CA . VAL A 1 103 ? 1.989 5.572 -0.807 1.00 97.75 103 VAL A CA 1
ATOM 787 C C . VAL A 1 103 ? 1.082 6.181 0.245 1.00 97.75 103 VAL A C 1
ATOM 789 O O . VAL A 1 103 ? 1.396 6.166 1.435 1.00 97.75 103 VAL A O 1
ATOM 792 N N . ARG A 1 104 ? -0.044 6.722 -0.202 1.00 98.31 104 ARG A N 1
ATOM 793 C CA . ARG A 1 104 ? -1.099 7.251 0.649 1.00 98.31 104 ARG A CA 1
ATOM 794 C C . ARG A 1 104 ? -2.241 6.250 0.701 1.00 98.31 104 ARG A C 1
ATOM 796 O O . ARG A 1 104 ? -2.773 5.870 -0.337 1.00 98.31 104 ARG A O 1
ATOM 803 N N . ILE A 1 105 ? -2.635 5.855 1.906 1.00 98.44 105 ILE A N 1
ATOM 804 C CA . ILE A 1 105 ? -3.792 4.995 2.148 1.00 98.44 105 ILE A CA 1
ATOM 805 C C . ILE A 1 105 ? -4.830 5.803 2.920 1.00 98.44 105 ILE A C 1
ATOM 807 O O . ILE A 1 105 ? -4.585 6.199 4.057 1.00 98.44 105 ILE A O 1
ATOM 811 N N . THR A 1 1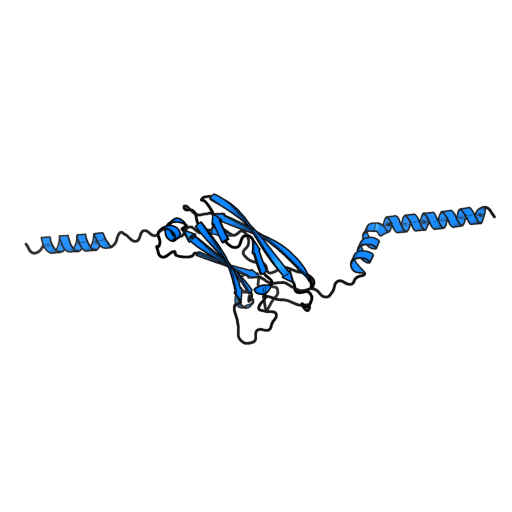06 ? -5.976 6.060 2.298 1.00 98.31 106 THR A N 1
ATOM 812 C CA . THR A 1 106 ? -7.084 6.816 2.891 1.00 98.31 106 THR A CA 1
ATOM 813 C C . THR A 1 106 ? -8.141 5.841 3.385 1.00 98.31 106 THR A C 1
ATOM 815 O O . THR A 1 106 ? -8.848 5.233 2.581 1.00 98.31 106 THR A O 1
ATOM 818 N N . ILE A 1 107 ? -8.246 5.675 4.703 1.00 97.62 107 ILE A N 1
ATOM 819 C CA . ILE A 1 107 ? -9.231 4.783 5.316 1.00 97.62 107 ILE A CA 1
ATOM 820 C C . ILE A 1 107 ? -10.598 5.483 5.283 1.00 97.62 107 ILE A C 1
ATOM 822 O O . ILE A 1 107 ? -10.728 6.577 5.834 1.00 97.62 107 ILE A O 1
ATOM 826 N N . PRO A 1 108 ? -11.643 4.883 4.687 1.00 97.06 108 PRO A N 1
ATOM 827 C CA . PRO A 1 108 ? -12.977 5.472 4.674 1.00 97.06 108 PRO A CA 1
ATOM 828 C C . PRO A 1 108 ? -13.505 5.755 6.085 1.00 97.06 108 PRO A C 1
ATOM 830 O O . PRO A 1 108 ? -13.321 4.951 6.998 1.00 97.06 108 PRO A O 1
ATOM 833 N N . GLU A 1 109 ? -14.237 6.857 6.258 1.00 93.94 109 GLU A N 1
ATOM 834 C CA . GLU A 1 109 ? -14.848 7.235 7.548 1.00 93.94 109 GLU A CA 1
ATOM 835 C C . GLU A 1 109 ? -15.839 6.188 8.081 1.00 93.94 109 GLU A C 1
ATOM 837 O O . GLU A 1 109 ? -16.082 6.096 9.280 1.00 93.94 109 GLU A O 1
ATOM 842 N N . ASN A 1 110 ? -16.423 5.382 7.193 1.00 93.12 110 ASN A N 1
ATOM 843 C CA . ASN A 1 110 ? -17.365 4.320 7.534 1.00 93.12 110 ASN A CA 1
ATOM 844 C C . ASN A 1 110 ? -16.713 2.928 7.624 1.00 93.12 110 ASN A C 1
ATOM 846 O O . ASN A 1 110 ? -17.436 1.932 7.742 1.00 93.12 110 ASN A O 1
ATOM 850 N N . ALA A 1 111 ? -15.381 2.833 7.536 1.00 95.31 111 ALA A N 1
ATOM 851 C CA . ALA A 1 111 ? -14.675 1.563 7.633 1.00 95.31 111 ALA A CA 1
ATOM 852 C C . ALA A 1 111 ? -14.900 0.931 9.014 1.00 95.31 111 ALA A C 1
ATOM 854 O O . ALA A 1 111 ? -14.671 1.540 10.058 1.00 95.31 111 ALA A O 1
ATOM 855 N N . LYS A 1 112 ? -15.361 -0.322 9.026 1.00 95.38 112 LYS A N 1
ATOM 856 C CA . LYS A 1 112 ? -15.548 -1.080 10.269 1.00 95.38 112 LYS A CA 1
ATOM 857 C C . LYS A 1 112 ? -14.216 -1.645 10.751 1.00 95.38 112 LYS A C 1
ATOM 859 O O . LYS A 1 112 ? -13.387 -1.972 9.902 1.00 95.38 112 LYS A O 1
ATOM 864 N N . PRO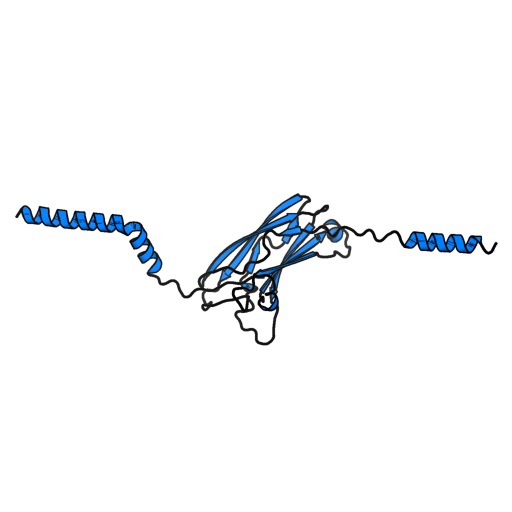 A 1 113 ? -14.057 -1.902 12.059 1.00 95.94 113 PRO A N 1
ATOM 865 C CA . PRO A 1 113 ? -12.849 -2.528 12.572 1.00 95.94 113 PRO A CA 1
ATOM 866 C C . PRO A 1 113 ? -12.530 -3.886 11.926 1.00 95.94 113 PRO A C 1
ATOM 868 O O . PRO A 1 113 ? -13.429 -4.651 11.538 1.00 95.94 113 PRO A O 1
ATOM 871 N N . GLY A 1 114 ? -11.238 -4.188 11.836 1.00 95.62 114 GLY A N 1
ATOM 872 C CA . GLY A 1 114 ? -10.677 -5.441 11.335 1.00 95.62 114 GLY A CA 1
ATOM 873 C C . GLY A 1 114 ? -9.685 -5.256 10.187 1.00 95.62 114 GLY A C 1
ATOM 874 O O . GLY A 1 114 ? -9.425 -4.142 9.742 1.00 95.62 114 GLY A O 1
ATOM 875 N N . LEU A 1 115 ? -9.158 -6.380 9.706 1.00 97.12 115 LEU A N 1
ATOM 876 C CA . LEU A 1 115 ? -8.156 -6.433 8.645 1.00 97.12 115 LEU A CA 1
ATOM 877 C C . LEU A 1 115 ? -8.776 -6.238 7.254 1.00 97.12 115 LEU A C 1
ATOM 879 O O . LEU A 1 115 ? -9.794 -6.854 6.935 1.00 97.12 115 LEU A O 1
ATOM 883 N N . TYR A 1 116 ? -8.125 -5.410 6.439 1.00 98.12 116 TYR A N 1
ATOM 884 C CA . TYR A 1 116 ? -8.443 -5.153 5.037 1.00 98.12 116 TYR A CA 1
ATOM 885 C C . TYR A 1 116 ? -7.225 -5.417 4.146 1.00 98.12 116 TYR A C 1
ATOM 887 O O . TYR A 1 116 ? -6.084 -5.265 4.584 1.00 98.12 116 TYR A O 1
ATOM 895 N N . GLY A 1 117 ? -7.454 -5.790 2.885 1.00 96.88 117 GLY A N 1
ATOM 896 C CA . GLY A 1 117 ? -6.406 -6.058 1.888 1.00 96.88 117 GLY A CA 1
ATOM 897 C C . GLY A 1 117 ? -5.694 -7.413 2.032 1.00 96.88 117 GLY A C 1
ATOM 898 O O . GLY A 1 117 ? -4.900 -7.793 1.164 1.00 96.88 117 GLY A O 1
ATOM 899 N N . ALA A 1 118 ? -6.009 -8.171 3.085 1.00 96.75 118 ALA A N 1
ATOM 900 C CA . ALA A 1 118 ? -5.486 -9.504 3.365 1.00 96.75 118 ALA A CA 1
ATOM 901 C C . ALA A 1 118 ? -6.464 -10.319 4.227 1.00 96.75 118 ALA A C 1
ATOM 903 O O . ALA A 1 118 ? -7.289 -9.755 4.944 1.00 96.75 118 ALA A O 1
ATOM 904 N N . ILE A 1 119 ? -6.333 -11.648 4.194 1.00 94.88 119 ILE A N 1
ATOM 905 C CA . ILE A 1 119 ? -7.120 -12.564 5.042 1.00 94.88 119 ILE A CA 1
ATOM 906 C C . ILE A 1 119 ? -6.435 -12.896 6.376 1.00 94.88 119 ILE A C 1
ATOM 908 O O . ILE A 1 119 ? -7.081 -13.442 7.268 1.00 94.88 119 ILE A O 1
ATOM 912 N N . ALA A 1 120 ? -5.145 -12.579 6.526 1.00 93.69 120 ALA A N 1
ATOM 913 C CA . ALA A 1 120 ? -4.382 -12.830 7.746 1.00 93.69 120 ALA A CA 1
ATOM 914 C C . ALA A 1 120 ? -3.321 -11.744 7.987 1.00 93.69 120 ALA A C 1
ATOM 916 O O . ALA A 1 120 ? -2.737 -11.214 7.042 1.00 93.69 120 ALA A O 1
ATOM 917 N N . GLU A 1 121 ? -3.052 -11.431 9.257 1.00 91.38 121 GLU A N 1
ATOM 918 C CA . GLU A 1 121 ? -2.107 -10.375 9.670 1.00 91.38 121 GLU A CA 1
ATOM 919 C C . GLU A 1 121 ? -0.666 -10.661 9.223 1.00 91.38 121 GLU A C 1
ATOM 921 O O . GLU A 1 121 ? 0.105 -9.756 8.928 1.00 91.38 121 GLU A O 1
ATOM 926 N N . ASN A 1 122 ? -0.302 -11.936 9.098 1.00 90.56 122 ASN A N 1
ATOM 927 C CA . ASN A 1 122 ? 1.010 -12.371 8.627 1.00 90.56 122 ASN A CA 1
ATOM 928 C C . ASN A 1 122 ? 1.137 -12.404 7.094 1.00 90.56 122 ASN A C 1
ATOM 930 O O . ASN A 1 122 ? 2.123 -12.939 6.585 1.00 90.56 122 ASN A O 1
ATOM 934 N N . ALA A 1 123 ? 0.199 -11.818 6.341 1.00 90.19 123 ALA A N 1
ATOM 935 C CA . ALA A 1 123 ? 0.239 -11.797 4.878 1.00 90.19 123 ALA A CA 1
ATOM 936 C C . ALA A 1 123 ? 1.537 -11.195 4.303 1.00 90.19 123 ALA A C 1
ATOM 938 O O . ALA A 1 123 ? 1.936 -11.554 3.192 1.00 90.19 123 ALA A O 1
ATOM 939 N N . GLY A 1 124 ? 2.235 -10.332 5.050 1.00 86.44 124 GLY A N 1
ATOM 940 C CA . GLY A 1 124 ? 3.541 -9.782 4.668 1.00 86.44 124 GLY A CA 1
ATOM 941 C C . GLY A 1 124 ? 4.713 -10.764 4.742 1.00 86.44 124 GLY A C 1
ATOM 942 O O . GLY A 1 124 ? 5.749 -10.527 4.123 1.00 86.44 124 GLY A O 1
ATOM 943 N N . MET A 1 125 ? 4.565 -11.885 5.452 1.00 89.44 125 MET A N 1
ATOM 944 C CA . MET A 1 125 ? 5.638 -12.858 5.663 1.00 89.44 125 MET A CA 1
ATOM 945 C C . MET A 1 125 ? 5.870 -13.749 4.431 1.00 89.44 125 MET A C 1
ATOM 947 O O . MET A 1 125 ? 4.997 -13.932 3.573 1.00 89.44 125 MET A O 1
ATOM 951 N N . GLU A 1 126 ? 7.072 -14.320 4.331 1.00 88.31 126 GLU A N 1
ATOM 952 C CA . GLU A 1 126 ? 7.410 -15.301 3.297 1.00 88.31 126 GLU A CA 1
ATOM 953 C C . GLU A 1 126 ? 6.500 -16.538 3.398 1.00 88.31 126 GLU A C 1
ATOM 955 O O . GLU A 1 126 ? 6.144 -16.976 4.487 1.00 88.31 126 GLU A O 1
ATOM 960 N N . GLY A 1 127 ? 6.077 -17.088 2.257 1.00 89.31 127 GLY A N 1
ATOM 961 C CA . GLY A 1 127 ? 5.150 -18.226 2.209 1.00 89.31 127 GLY A CA 1
ATOM 962 C C . GLY A 1 127 ? 3.662 -17.859 2.314 1.00 89.31 127 GLY A C 1
ATOM 963 O O . GLY A 1 127 ? 2.823 -18.646 1.886 1.00 89.31 127 GLY A O 1
ATOM 964 N N . HIS A 1 128 ? 3.316 -16.638 2.734 1.00 91.88 128 HIS A N 1
ATOM 965 C CA . HIS A 1 128 ? 1.927 -16.183 2.924 1.00 91.88 128 HIS A CA 1
ATOM 966 C C . HIS A 1 128 ? 1.306 -15.517 1.686 1.00 91.88 128 HIS A C 1
ATOM 968 O O . HIS A 1 128 ? 0.424 -14.665 1.767 1.00 91.88 128 HIS A O 1
ATOM 974 N N . SER A 1 129 ? 1.746 -15.905 0.486 1.00 89.75 129 SER A N 1
ATOM 975 C CA . SER A 1 129 ? 1.213 -15.337 -0.765 1.00 89.75 129 SER A CA 1
ATOM 976 C C . SER A 1 129 ? -0.274 -15.646 -1.002 1.00 89.75 129 SER A C 1
ATOM 978 O O . SER A 1 129 ? -0.950 -14.917 -1.734 1.00 89.75 129 SER A O 1
ATOM 980 N N . GLY A 1 130 ? -0.782 -16.715 -0.378 1.00 91.44 130 GLY A N 1
ATOM 981 C CA . GLY A 1 130 ? -2.198 -17.078 -0.369 1.00 91.44 130 GLY A CA 1
ATOM 982 C C . GLY A 1 130 ? -3.065 -16.121 0.448 1.00 91.44 130 GLY A C 1
ATOM 983 O O . GLY A 1 130 ? -4.255 -16.005 0.158 1.00 91.44 130 GLY A O 1
ATOM 984 N N . ASP A 1 131 ? -2.466 -15.384 1.387 1.00 94.62 131 ASP A N 1
ATOM 985 C CA . ASP A 1 131 ? -3.200 -14.543 2.334 1.00 94.62 131 ASP A CA 1
ATOM 986 C C . ASP A 1 131 ? -3.375 -13.095 1.851 1.00 94.62 131 ASP A C 1
ATOM 988 O O . ASP A 1 131 ? -4.170 -12.324 2.385 1.00 94.62 131 ASP A O 1
ATOM 992 N N . ARG A 1 132 ? -2.645 -12.725 0.800 1.00 95.38 132 ARG A N 1
ATOM 993 C CA . ARG A 1 132 ? -2.610 -11.382 0.215 1.00 95.38 132 ARG A CA 1
ATOM 994 C C . ARG A 1 132 ? -3.762 -11.200 -0.779 1.00 95.38 132 ARG A C 1
ATOM 996 O O . ARG A 1 132 ? -4.072 -12.127 -1.541 1.00 95.38 132 ARG A O 1
ATOM 1003 N N . ARG A 1 133 ? -4.381 -10.016 -0.798 1.00 96.94 133 ARG A N 1
ATOM 1004 C CA . ARG A 1 133 ? -5.470 -9.680 -1.733 1.00 96.94 133 ARG A CA 1
ATOM 1005 C C . ARG A 1 133 ? -5.229 -8.394 -2.496 1.00 96.94 133 ARG A C 1
ATOM 1007 O O . ARG A 1 133 ? -5.366 -8.408 -3.716 1.00 96.94 133 ARG A O 1
ATOM 1014 N N . THR A 1 134 ? -4.823 -7.328 -1.818 1.00 97.44 134 THR A N 1
ATOM 1015 C CA . THR A 1 134 ? -4.531 -6.049 -2.471 1.00 97.44 134 THR A CA 1
ATOM 1016 C C . THR A 1 134 ? -3.027 -5.831 -2.616 1.00 97.44 134 THR A C 1
ATOM 1018 O O . THR A 1 134 ? -2.239 -6.159 -1.727 1.00 97.44 134 THR A O 1
ATOM 1021 N N . TYR A 1 135 ? -2.626 -5.288 -3.763 1.00 97.00 135 TYR A N 1
ATOM 1022 C CA . TYR A 1 135 ? -1.240 -5.028 -4.123 1.00 97.00 135 TYR A CA 1
ATOM 1023 C C . TYR A 1 135 ? -1.083 -3.646 -4.753 1.00 97.00 135 TYR A C 1
ATOM 1025 O O . TYR A 1 135 ? -1.960 -3.174 -5.479 1.00 97.00 135 TYR A O 1
ATOM 1033 N N . ILE A 1 136 ? 0.088 -3.058 -4.545 1.00 96.44 136 ILE A N 1
ATOM 1034 C CA . ILE A 1 136 ? 0.658 -2.035 -5.416 1.00 96.44 136 ILE A CA 1
ATOM 1035 C C . ILE A 1 136 ? 1.625 -2.744 -6.358 1.00 96.44 136 ILE A C 1
ATOM 1037 O O . ILE A 1 136 ? 2.411 -3.591 -5.936 1.00 96.44 136 ILE A O 1
ATOM 1041 N N . ILE A 1 137 ? 1.559 -2.411 -7.636 1.00 93.75 137 ILE A N 1
ATOM 1042 C CA . ILE A 1 137 ? 2.441 -2.938 -8.666 1.00 93.75 137 ILE A CA 1
ATOM 1043 C C . ILE A 1 137 ? 3.209 -1.759 -9.242 1.00 93.75 137 ILE A C 1
ATOM 1045 O O . ILE A 1 137 ? 2.590 -0.794 -9.695 1.00 93.75 137 ILE A O 1
ATOM 1049 N N . PHE A 1 1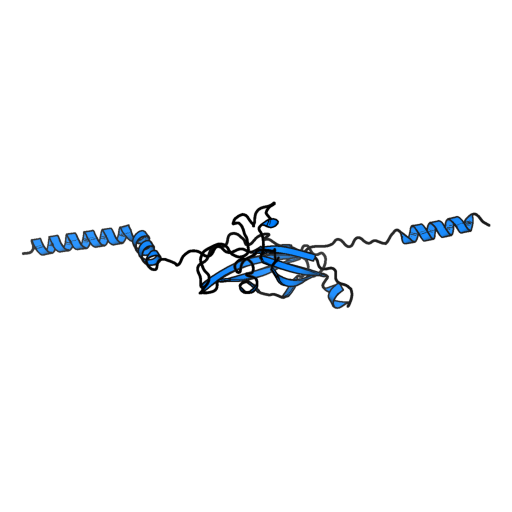38 ? 4.538 -1.838 -9.221 1.00 90.62 138 PHE A N 1
ATOM 1050 C CA . PHE A 1 138 ? 5.352 -0.995 -10.090 1.00 90.62 138 PHE A CA 1
ATOM 1051 C C . PHE A 1 138 ? 5.692 -1.779 -11.345 1.00 90.62 138 PHE A C 1
ATOM 1053 O O . PHE A 1 138 ? 6.047 -2.956 -11.261 1.00 90.62 138 PHE A O 1
ATOM 1060 N N . GLU A 1 139 ? 5.578 -1.129 -12.493 1.00 90.62 139 GLU A N 1
ATOM 1061 C CA . GLU A 1 139 ? 5.949 -1.686 -13.788 1.00 90.62 139 GLU A CA 1
ATOM 1062 C C . GLU A 1 139 ? 6.787 -0.659 -14.536 1.00 90.62 139 GLU A C 1
ATOM 1064 O O . GLU A 1 139 ? 6.372 0.489 -14.712 1.00 90.62 139 GLU A O 1
ATOM 1069 N N . ASP A 1 140 ? 7.963 -1.069 -15.000 1.00 90.44 140 ASP A N 1
ATOM 1070 C CA . ASP A 1 140 ? 8.871 -0.206 -15.739 1.00 90.44 140 ASP A CA 1
ATOM 1071 C C . ASP A 1 140 ? 9.510 -0.905 -16.936 1.00 90.44 140 ASP A C 1
ATOM 1073 O O . ASP A 1 140 ? 9.596 -2.131 -17.009 1.00 90.44 140 ASP A O 1
ATOM 1077 N N . ALA A 1 141 ? 9.976 -0.107 -17.886 1.00 89.75 141 ALA A N 1
ATOM 1078 C CA . ALA A 1 141 ? 10.700 -0.577 -19.054 1.00 89.75 141 ALA A CA 1
ATOM 1079 C C . ALA A 1 141 ? 11.849 0.373 -19.406 1.00 89.75 141 ALA A C 1
ATOM 1081 O O . ALA A 1 141 ? 11.922 1.500 -18.915 1.00 89.75 141 ALA A O 1
ATOM 1082 N N . ASP A 1 142 ? 12.736 -0.089 -20.287 1.00 87.94 142 ASP A N 1
ATOM 1083 C CA . ASP A 1 142 ? 13.783 0.739 -20.886 1.00 87.94 142 ASP A CA 1
ATOM 1084 C C . ASP A 1 142 ? 13.155 1.953 -21.602 1.00 87.94 142 ASP A C 1
ATOM 1086 O O . ASP A 1 142 ? 12.335 1.807 -22.519 1.00 87.94 142 ASP A O 1
ATOM 1090 N N . SER A 1 143 ? 13.542 3.162 -21.181 1.00 86.56 143 SER A N 1
ATOM 1091 C CA . SER A 1 143 ? 13.006 4.415 -21.722 1.00 86.56 143 SER A CA 1
ATOM 1092 C C . SER A 1 143 ? 13.289 4.588 -23.220 1.00 86.56 143 SER A C 1
ATOM 1094 O O . SER A 1 143 ? 12.461 5.147 -23.948 1.00 86.56 143 SER A O 1
ATOM 1096 N N . ALA A 1 144 ? 14.432 4.108 -23.715 1.00 85.00 144 ALA A N 1
ATOM 1097 C CA . ALA A 1 144 ? 14.779 4.172 -25.132 1.00 85.00 144 ALA A CA 1
ATOM 1098 C C . ALA A 1 144 ? 13.927 3.200 -25.959 1.00 85.00 144 ALA A C 1
ATOM 1100 O O . ALA A 1 144 ? 13.484 3.560 -27.053 1.00 85.00 144 ALA A O 1
ATOM 1101 N N . ALA A 1 145 ? 13.630 2.010 -25.425 1.00 83.81 145 ALA A N 1
ATOM 1102 C CA . ALA A 1 145 ? 12.739 1.049 -26.080 1.00 83.81 145 ALA A CA 1
ATOM 1103 C C . ALA A 1 145 ? 11.311 1.603 -26.237 1.00 83.81 145 ALA A C 1
ATOM 1105 O O . ALA A 1 145 ? 10.715 1.471 -27.310 1.00 83.81 145 ALA A O 1
ATOM 1106 N N . LEU A 1 146 ? 10.798 2.279 -25.202 1.00 82.12 146 LEU A N 1
ATOM 1107 C CA . LEU A 1 146 ? 9.495 2.954 -25.235 1.00 82.12 146 LEU A CA 1
ATOM 1108 C C . LEU A 1 146 ? 9.464 4.094 -26.264 1.00 82.12 146 LEU A C 1
ATOM 1110 O O . LEU A 1 146 ? 8.513 4.219 -27.034 1.00 82.12 146 LEU A O 1
ATOM 1114 N N . SER A 1 147 ? 10.529 4.897 -26.319 1.00 82.69 147 SER A N 1
ATOM 1115 C CA . SER A 1 147 ? 10.638 6.043 -27.236 1.00 82.69 147 SER A CA 1
ATOM 1116 C C . SER A 1 147 ? 10.791 5.625 -28.704 1.00 82.69 147 SER A C 1
ATOM 1118 O O . SER A 1 147 ? 10.360 6.339 -29.608 1.00 82.69 147 SER A O 1
ATOM 1120 N N . GLY A 1 148 ? 11.416 4.471 -28.955 1.00 76.31 148 GLY A N 1
ATOM 1121 C CA . GLY A 1 148 ? 11.698 3.949 -30.294 1.00 76.31 148 GLY A CA 1
ATOM 1122 C C . GLY A 1 148 ? 10.523 3.242 -30.980 1.00 76.31 148 GLY A C 1
ATOM 1123 O O . GLY A 1 148 ? 10.695 2.750 -32.094 1.00 76.31 148 GLY A O 1
ATOM 1124 N N . GLY A 1 149 ? 9.352 3.155 -30.337 1.00 67.12 149 GLY A N 1
ATOM 1125 C CA . GLY A 1 149 ? 8.179 2.444 -30.867 1.00 67.12 149 GLY A CA 1
ATOM 1126 C C . GLY A 1 149 ? 8.332 0.915 -30.901 1.00 67.12 149 GLY A C 1
ATOM 1127 O O . GLY A 1 149 ? 7.602 0.240 -31.628 1.00 67.12 149 GLY A O 1
ATOM 1128 N N . GLY A 1 150 ? 9.299 0.367 -30.156 1.00 64.56 150 GLY A N 1
ATOM 1129 C CA . GLY A 1 150 ? 9.521 -1.072 -30.023 1.00 64.56 150 GLY A CA 1
ATOM 1130 C C . GLY A 1 150 ? 8.607 -1.723 -28.979 1.00 64.56 150 GLY A C 1
ATOM 1131 O O . GLY A 1 150 ? 7.923 -1.049 -28.213 1.00 64.56 150 GLY A O 1
ATOM 1132 N N . SER A 1 151 ? 8.611 -3.059 -28.922 1.00 65.00 151 SER A N 1
ATOM 1133 C CA . SER A 1 151 ? 7.936 -3.798 -27.847 1.00 65.00 151 SER A CA 1
ATOM 1134 C C . SER A 1 151 ? 8.775 -3.721 -26.574 1.00 65.00 151 SER A C 1
ATOM 1136 O O . SER A 1 151 ? 9.790 -4.406 -26.454 1.00 65.00 151 SER A O 1
ATOM 1138 N N . ALA A 1 152 ? 8.352 -2.893 -25.625 1.00 72.81 152 ALA A N 1
ATOM 1139 C CA . ALA A 1 152 ? 8.968 -2.811 -24.311 1.00 72.81 152 ALA A CA 1
ATOM 1140 C C . ALA A 1 152 ? 8.617 -4.048 -23.465 1.00 72.81 152 ALA A C 1
ATOM 1142 O O . ALA A 1 152 ? 7.453 -4.440 -23.371 1.00 72.81 152 ALA A O 1
ATOM 1143 N N . VAL A 1 153 ? 9.627 -4.671 -22.853 1.00 76.62 153 VAL A N 1
ATOM 1144 C CA . VAL A 1 153 ? 9.425 -5.703 -21.827 1.00 76.62 153 VAL A CA 1
ATOM 1145 C C . VAL A 1 153 ? 9.370 -5.000 -20.481 1.00 76.62 153 VAL A C 1
ATOM 1147 O O . VAL A 1 153 ? 10.343 -4.359 -20.083 1.00 76.62 153 VAL A O 1
ATOM 1150 N N . TYR A 1 154 ? 8.236 -5.127 -19.799 1.00 79.00 154 TYR A N 1
ATOM 1151 C CA . TYR A 1 154 ? 8.061 -4.561 -18.471 1.00 79.00 154 TYR A CA 1
ATOM 1152 C C . TYR A 1 154 ? 8.621 -5.503 -17.403 1.00 79.00 154 TYR A C 1
ATOM 1154 O O . TYR A 1 154 ? 8.353 -6.707 -17.423 1.00 79.00 154 TYR A O 1
ATOM 1162 N N . SER A 1 155 ? 9.386 -4.948 -16.467 1.00 78.25 155 SER A N 1
ATOM 1163 C CA . SER A 1 155 ? 9.710 -5.581 -15.187 1.00 78.25 155 SER A CA 1
ATOM 1164 C C . SER A 1 155 ? 8.912 -4.926 -14.070 1.00 78.25 155 SER A C 1
ATOM 1166 O O . SER A 1 155 ? 8.528 -3.766 -14.180 1.00 78.25 155 SER A O 1
ATOM 1168 N N . GLY A 1 156 ? 8.656 -5.665 -12.994 1.00 80.50 156 GLY A N 1
ATOM 1169 C CA . GLY A 1 156 ? 7.874 -5.139 -11.890 1.00 80.50 156 GLY A CA 1
ATOM 1170 C C . GLY A 1 156 ? 7.865 -6.025 -10.658 1.00 80.50 156 GLY A C 1
ATOM 1171 O O . GLY A 1 156 ? 8.248 -7.197 -10.713 1.00 80.50 156 GLY A O 1
ATOM 1172 N N . LEU A 1 157 ? 7.395 -5.454 -9.553 1.00 88.56 157 LEU A N 1
ATOM 1173 C CA . LEU A 1 157 ? 7.151 -6.161 -8.300 1.00 88.56 157 LEU A CA 1
ATOM 1174 C C . LEU A 1 157 ? 5.728 -5.893 -7.822 1.00 88.56 157 LEU A C 1
ATOM 1176 O O . LEU A 1 157 ? 5.225 -4.775 -7.920 1.00 88.56 157 LEU A O 1
ATOM 1180 N N . LEU A 1 158 ? 5.115 -6.923 -7.241 1.00 92.00 158 LEU A N 1
ATOM 1181 C CA . LEU A 1 158 ? 3.874 -6.801 -6.493 1.00 92.00 158 LEU A CA 1
ATOM 1182 C C . LEU A 1 158 ? 4.197 -6.627 -5.006 1.00 92.00 158 LEU A C 1
ATOM 1184 O O . LEU A 1 158 ? 4.722 -7.544 -4.372 1.00 92.00 158 LEU A O 1
ATOM 1188 N N . ILE A 1 159 ? 3.833 -5.477 -4.452 1.00 94.56 159 ILE A N 1
ATOM 1189 C CA . ILE A 1 159 ? 3.975 -5.141 -3.036 1.00 94.56 159 ILE A CA 1
ATOM 1190 C C . ILE A 1 159 ? 2.598 -5.318 -2.385 1.00 94.56 159 ILE A C 1
ATOM 1192 O O . ILE A 1 159 ? 1.680 -4.565 -2.716 1.00 94.56 159 ILE A O 1
ATOM 1196 N N . PRO A 1 160 ? 2.395 -6.317 -1.510 1.00 96.75 160 PRO A N 1
ATOM 1197 C CA . PRO A 1 160 ? 1.120 -6.493 -0.829 1.00 96.75 160 PRO A CA 1
ATOM 1198 C C . PRO A 1 160 ? 0.832 -5.331 0.118 1.00 96.75 160 PRO A C 1
ATOM 1200 O O . PRO A 1 160 ? 1.739 -4.816 0.775 1.00 96.75 160 PRO A O 1
ATOM 1203 N N . VAL A 1 161 ? -0.445 -4.966 0.201 1.00 97.50 161 VAL A N 1
ATOM 1204 C CA . VAL A 1 161 ? -0.943 -3.903 1.071 1.00 97.50 161 VAL A CA 1
ATOM 1205 C C . VAL A 1 161 ? -2.067 -4.443 1.944 1.00 97.50 161 VAL A C 1
ATOM 1207 O O . VAL A 1 161 ? -3.039 -4.997 1.430 1.00 97.50 161 VAL A O 1
ATOM 1210 N N . SER A 1 162 ? -1.953 -4.246 3.254 1.00 97.31 162 SER A N 1
ATOM 1211 C CA . SER A 1 162 ? -3.051 -4.455 4.195 1.00 97.31 162 SER A CA 1
ATOM 1212 C C . SER A 1 162 ? -3.077 -3.383 5.272 1.00 97.31 162 SER A C 1
ATOM 1214 O O . SER A 1 162 ? -2.061 -2.760 5.591 1.00 97.31 162 SER A O 1
ATOM 1216 N N . VAL A 1 163 ? -4.272 -3.163 5.811 1.00 97.69 163 VAL A N 1
ATOM 1217 C CA . VAL A 1 163 ? -4.523 -2.204 6.886 1.00 97.69 163 VAL A CA 1
ATOM 1218 C C . VAL A 1 163 ? -5.425 -2.859 7.916 1.00 97.69 163 VAL A C 1
ATOM 1220 O O . VAL A 1 163 ? -6.478 -3.399 7.575 1.00 97.69 163 VAL A O 1
ATOM 1223 N N . ASN A 1 164 ? -5.027 -2.797 9.179 1.00 97.12 164 ASN A N 1
ATOM 1224 C CA . ASN A 1 164 ? -5.870 -3.156 10.303 1.00 97.12 164 ASN A CA 1
ATOM 1225 C C . ASN A 1 164 ? -6.608 -1.906 10.801 1.00 97.12 164 ASN A C 1
ATOM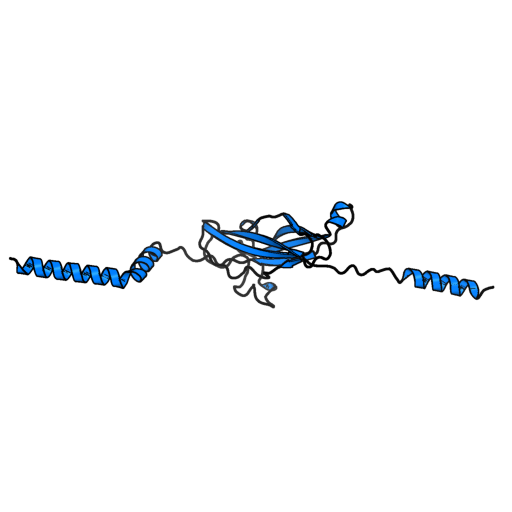 1227 O O . ASN A 1 164 ? -6.003 -0.996 11.370 1.00 97.12 164 ASN A O 1
ATOM 1231 N N . VAL A 1 165 ? -7.920 -1.850 10.568 1.00 96.81 165 VAL A N 1
ATOM 1232 C CA . VAL A 1 165 ? -8.763 -0.759 11.064 1.00 96.81 165 VAL A CA 1
ATOM 1233 C C . VAL A 1 165 ? -9.080 -1.018 12.532 1.00 96.81 165 VAL A C 1
ATOM 1235 O O . VAL A 1 165 ? -9.721 -2.013 12.883 1.00 96.81 165 VAL A O 1
ATOM 1238 N N . LEU A 1 166 ? -8.636 -0.119 13.400 1.00 94.75 166 LEU A N 1
ATOM 1239 C CA . LEU A 1 166 ? -8.821 -0.214 14.841 1.00 94.75 166 LEU A CA 1
ATOM 1240 C C . LEU A 1 166 ? -10.249 0.205 15.250 1.00 94.75 166 LEU A C 1
ATOM 1242 O O . LEU A 1 166 ? -10.886 1.009 14.562 1.00 94.75 166 LEU A O 1
ATOM 1246 N N . PRO A 1 167 ? -10.788 -0.321 16.368 1.00 90.44 167 PRO A N 1
ATOM 1247 C CA . PRO A 1 167 ? -12.032 0.186 16.951 1.00 90.44 167 PRO A CA 1
ATOM 1248 C C . PRO A 1 167 ? -11.920 1.680 17.278 1.00 90.44 167 PRO A C 1
ATOM 1250 O O . PRO A 1 167 ? -10.838 2.135 17.642 1.00 90.44 167 PRO A O 1
ATOM 1253 N N . GLU A 1 168 ? -13.032 2.422 17.143 1.00 76.44 168 GLU A N 1
ATOM 1254 C CA . GLU A 1 168 ? -13.106 3.881 17.347 1.00 76.44 168 GLU A CA 1
ATOM 1255 C C . GLU A 1 168 ? -12.226 4.356 18.511 1.00 76.44 168 GLU A C 1
ATOM 1257 O O . GLU A 1 168 ? -12.269 3.793 19.613 1.00 76.44 168 GLU A O 1
ATOM 1262 N N . GLN A 1 169 ? -11.455 5.427 18.282 1.00 67.75 169 GLN A N 1
ATOM 1263 C CA . GLN A 1 169 ? -10.720 6.081 19.359 1.00 67.75 169 GLN A CA 1
ATOM 1264 C C . GLN A 1 169 ? -11.706 6.462 20.458 1.00 67.75 169 GLN A C 1
ATOM 1266 O O . GLN A 1 169 ? -12.581 7.304 20.264 1.00 67.75 169 GLN A O 1
ATOM 1271 N N . ASN A 1 170 ? -11.544 5.874 21.643 1.00 65.88 170 ASN A N 1
ATOM 1272 C CA . ASN A 1 170 ? -12.268 6.357 22.804 1.00 65.88 170 ASN A CA 1
ATOM 1273 C C . ASN A 1 170 ? -11.892 7.843 22.984 1.00 65.88 170 ASN A C 1
ATOM 1275 O O . ASN A 1 170 ? -10.707 8.139 23.174 1.00 65.88 170 ASN A O 1
ATOM 1279 N N . PRO A 1 171 ? -12.858 8.782 22.943 1.00 68.31 171 PRO A N 1
ATOM 1280 C CA . PRO A 1 171 ? -12.585 10.222 22.952 1.00 68.31 171 PRO A CA 1
ATOM 1281 C C . PRO A 1 171 ? -11.886 10.688 24.236 1.00 68.31 171 PRO A C 1
ATOM 1283 O O . PRO A 1 171 ? -11.387 11.809 24.318 1.00 68.31 171 PRO A O 1
ATOM 1286 N N . LEU A 1 172 ? -11.827 9.823 25.251 1.00 70.56 172 LEU A N 1
ATOM 1287 C CA . LEU A 1 172 ? -11.117 10.058 26.498 1.00 70.56 172 LEU A CA 1
ATOM 1288 C C . LEU A 1 172 ? -9.633 9.673 26.436 1.00 70.56 172 LEU A C 1
ATOM 1290 O O . LEU A 1 172 ? -8.894 10.084 27.320 1.00 70.56 172 LEU A O 1
ATOM 1294 N N . ILE A 1 173 ? -9.162 8.925 25.432 1.00 68.19 173 ILE A N 1
ATOM 1295 C CA . ILE A 1 173 ? -7.751 8.502 25.317 1.00 68.19 173 ILE A CA 1
ATOM 1296 C C . ILE A 1 173 ? -6.787 9.705 25.304 1.00 68.19 173 ILE A C 1
ATOM 1298 O O . ILE A 1 173 ? -5.824 9.673 26.075 1.00 68.19 173 ILE A O 1
ATOM 1302 N N . PRO A 1 174 ? -7.032 10.795 24.543 1.00 66.56 174 PRO A N 1
ATOM 1303 C CA . PRO A 1 174 ? -6.181 11.986 24.598 1.00 66.56 174 PRO A CA 1
ATOM 1304 C C . PRO A 1 174 ? -6.169 12.633 25.990 1.00 66.56 174 PRO A C 1
ATOM 1306 O O . PRO A 1 174 ? -5.125 13.073 26.467 1.00 66.56 174 PRO A O 1
ATOM 1309 N N . ILE A 1 175 ? -7.318 12.637 26.676 1.00 69.62 175 ILE A N 1
ATOM 1310 C CA . ILE A 1 175 ? -7.468 13.189 28.031 1.00 69.62 175 ILE A CA 1
ATOM 1311 C C . ILE A 1 175 ? -6.706 12.327 29.044 1.00 69.62 175 ILE A C 1
ATOM 1313 O O . ILE A 1 175 ? -5.968 12.851 29.875 1.00 69.62 175 ILE A O 1
ATOM 1317 N N . ILE A 1 176 ? -6.845 11.003 28.962 1.00 68.44 176 ILE A N 1
ATOM 1318 C CA . ILE A 1 176 ? -6.168 10.041 29.836 1.00 68.44 176 ILE A CA 1
ATOM 1319 C C . ILE A 1 176 ? -4.652 10.130 29.645 1.00 68.44 176 ILE A C 1
ATOM 1321 O O . ILE A 1 176 ? -3.929 10.199 30.640 1.00 68.44 176 ILE A O 1
ATOM 1325 N N . ARG A 1 177 ? -4.166 10.199 28.398 1.00 70.12 177 ARG A N 1
ATOM 1326 C CA . ARG A 1 177 ? -2.737 10.377 28.101 1.00 70.12 177 ARG A CA 1
ATOM 1327 C C . ARG A 1 177 ? -2.226 11.721 28.633 1.00 70.12 177 ARG A C 1
ATOM 1329 O O . ARG A 1 177 ? -1.210 11.744 29.321 1.00 70.12 177 ARG A O 1
ATOM 1336 N N . GLY A 1 178 ? -2.985 12.804 28.447 1.00 68.12 178 GLY A N 1
ATOM 1337 C CA . GLY A 1 178 ? -2.655 14.116 29.015 1.00 68.12 178 GLY A CA 1
ATOM 1338 C C . GLY A 1 178 ? -2.570 14.114 30.548 1.00 68.12 178 GLY A C 1
ATOM 1339 O O . GLY A 1 178 ? -1.678 14.743 31.118 1.00 68.12 178 GLY A O 1
ATOM 1340 N N . ILE A 1 179 ? -3.445 13.369 31.232 1.00 69.44 179 ILE A N 1
ATOM 1341 C CA . ILE A 1 179 ? -3.384 13.189 32.692 1.00 69.44 179 ILE A CA 1
ATOM 1342 C C . ILE A 1 179 ? -2.160 12.356 33.090 1.00 69.44 179 ILE A C 1
ATOM 1344 O O . ILE A 1 179 ? -1.468 12.721 34.039 1.00 69.44 179 ILE A O 1
ATOM 1348 N N . GLN A 1 180 ? -1.870 11.262 32.380 1.00 66.31 180 GLN A N 1
ATOM 1349 C CA . GLN A 1 180 ? -0.724 10.391 32.665 1.00 66.31 180 GLN A CA 1
ATOM 1350 C C . GLN A 1 180 ? 0.614 11.120 32.505 1.00 66.31 180 GLN A C 1
ATOM 1352 O O . GLN A 1 180 ? 1.474 11.009 33.377 1.00 66.31 180 GLN A O 1
ATOM 1357 N N . GLU A 1 181 ? 0.773 11.913 31.446 1.00 80.62 181 GLU A N 1
ATOM 1358 C CA . GLU A 1 181 ? 1.991 12.693 31.189 1.00 80.62 181 GLU A CA 1
ATOM 1359 C C . GLU A 1 181 ? 2.216 13.796 32.236 1.00 80.62 181 GLU A C 1
ATOM 1361 O O . GLU A 1 181 ? 3.354 14.160 32.527 1.00 80.62 181 GLU A O 1
ATOM 1366 N N . ASN A 1 182 ? 1.143 14.293 32.863 1.00 81.62 182 ASN A N 1
ATOM 1367 C CA . ASN A 1 182 ? 1.193 15.408 33.812 1.00 81.62 182 ASN A CA 1
ATOM 1368 C C . ASN A 1 182 ? 0.878 15.004 35.262 1.00 81.62 182 ASN A C 1
ATOM 1370 O O . ASN A 1 182 ? 0.677 15.876 36.112 1.00 81.62 182 ASN A O 1
ATOM 1374 N N . VAL A 1 183 ? 0.863 13.704 35.583 1.00 83.38 183 VAL A N 1
ATOM 1375 C CA . VAL A 1 183 ? 0.441 13.186 36.900 1.00 83.38 183 VAL A CA 1
ATOM 1376 C C . VAL A 1 183 ? 1.217 13.828 38.055 1.00 83.38 183 VAL A C 1
ATOM 1378 O O . VAL A 1 183 ? 0.634 14.178 39.082 1.00 83.38 183 VAL A O 1
ATOM 1381 N N . VAL A 1 184 ? 2.523 14.048 37.872 1.00 77.69 184 VAL A N 1
ATOM 1382 C CA . VAL A 1 184 ? 3.395 14.658 38.888 1.00 77.69 184 VAL A CA 1
ATOM 1383 C C . VAL A 1 184 ? 3.026 16.124 39.119 1.00 77.69 184 VAL A C 1
ATOM 1385 O O . VAL A 1 184 ? 2.947 16.567 40.264 1.00 77.69 184 VAL A O 1
ATOM 1388 N N . TYR A 1 185 ? 2.749 16.868 38.046 1.00 81.31 185 TYR A N 1
ATOM 1389 C CA . TYR A 1 185 ? 2.346 18.271 38.127 1.00 81.31 185 TYR A CA 1
ATOM 1390 C C . TYR A 1 185 ? 0.974 18.418 38.794 1.00 81.31 185 TYR A C 1
ATOM 1392 O O . TYR A 1 185 ? 0.808 19.229 39.705 1.00 81.31 185 TYR A O 1
ATOM 1400 N N . ILE A 1 186 ? 0.013 17.574 38.409 1.00 81.44 186 ILE A N 1
ATOM 1401 C CA . ILE A 1 186 ? -1.335 17.541 38.991 1.00 81.44 186 ILE A CA 1
ATOM 1402 C C . ILE A 1 186 ? -1.267 17.241 40.497 1.00 81.44 186 ILE A C 1
ATOM 1404 O O . ILE A 1 186 ? -1.916 17.924 41.294 1.00 81.44 186 ILE A O 1
ATOM 1408 N N . ALA A 1 187 ? -0.440 16.275 40.910 1.00 82.94 187 ALA A N 1
ATOM 1409 C CA . ALA A 1 187 ? -0.235 15.955 42.321 1.00 82.94 187 ALA A CA 1
ATOM 1410 C C . ALA A 1 187 ? 0.374 17.133 43.106 1.00 82.94 187 ALA A C 1
ATOM 1412 O O . ALA A 1 187 ? -0.084 17.449 44.205 1.00 82.94 187 ALA A O 1
ATOM 1413 N N . LEU A 1 188 ? 1.362 17.826 42.532 1.00 84.75 188 LEU A N 1
ATOM 1414 C CA . LEU A 1 188 ? 1.991 19.004 43.140 1.00 84.75 188 LEU A CA 1
ATOM 1415 C C . LEU A 1 188 ? 0.999 20.158 43.327 1.00 84.75 188 LEU A C 1
ATOM 1417 O O . LEU A 1 188 ? 0.940 20.748 44.407 1.00 84.75 188 LEU A O 1
ATOM 1421 N N . VAL A 1 189 ? 0.176 20.441 42.315 1.00 88.69 189 VAL A N 1
ATOM 1422 C CA . VAL A 1 189 ? -0.887 21.454 42.401 1.00 88.69 189 VAL A CA 1
ATOM 1423 C C . VAL A 1 189 ? -1.890 21.094 43.498 1.00 88.69 189 VAL A C 1
ATOM 1425 O O . VAL A 1 189 ? -2.241 21.954 44.308 1.00 88.69 189 VAL A O 1
ATOM 1428 N N . ALA A 1 190 ? -2.303 19.827 43.594 1.00 88.06 190 ALA A N 1
ATOM 1429 C CA . ALA A 1 190 ? -3.210 19.374 44.647 1.00 88.06 190 ALA A CA 1
ATOM 1430 C C . ALA A 1 190 ? -2.615 19.578 46.053 1.00 88.06 190 ALA A C 1
ATOM 1432 O O . ALA A 1 190 ? -3.299 20.086 46.945 1.00 88.06 190 ALA A O 1
ATOM 1433 N N . VAL A 1 191 ? -1.328 19.267 46.247 1.00 88.88 191 VAL A N 1
ATOM 1434 C CA . VAL A 1 191 ? -0.620 19.509 47.516 1.00 88.88 191 VAL A CA 1
ATOM 1435 C C . VAL A 1 191 ? -0.569 21.002 47.850 1.00 88.88 191 VAL A C 1
ATOM 1437 O O . VAL A 1 191 ? -0.851 21.384 48.988 1.00 88.88 191 VAL A O 1
ATOM 1440 N N . ILE A 1 192 ? -0.272 21.861 46.871 1.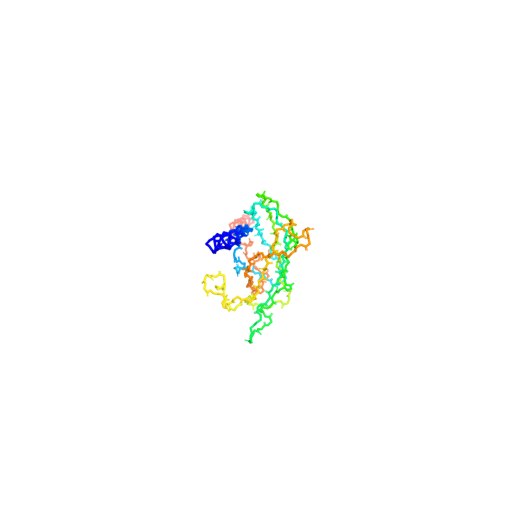00 89.12 192 ILE A N 1
ATOM 1441 C CA . ILE A 1 192 ? -0.240 23.320 47.060 1.00 89.12 192 ILE A CA 1
ATOM 1442 C C . ILE A 1 192 ? -1.620 23.847 47.474 1.00 89.12 192 ILE A C 1
ATOM 1444 O O . ILE A 1 192 ? -1.713 24.638 48.415 1.00 89.12 192 ILE A O 1
ATOM 1448 N N . ILE A 1 193 ? -2.694 23.384 46.827 1.00 90.75 193 ILE A N 1
ATOM 1449 C CA . ILE A 1 193 ? -4.072 23.767 47.171 1.00 90.75 193 ILE A CA 1
ATOM 1450 C C . ILE A 1 193 ? -4.400 23.353 48.610 1.00 90.75 193 ILE A C 1
ATOM 1452 O O . ILE A 1 193 ? -4.913 24.166 49.380 1.00 90.75 193 ILE A O 1
ATOM 1456 N N . VAL A 1 194 ? -4.064 22.123 49.010 1.00 90.50 194 VAL A N 1
ATOM 1457 C CA . VAL A 1 194 ? -4.288 21.640 50.384 1.00 90.50 194 VAL A CA 1
ATOM 1458 C C . VAL A 1 194 ? -3.519 22.487 51.403 1.00 90.50 194 VAL A C 1
ATOM 1460 O O . VAL A 1 194 ? -4.091 22.904 52.413 1.00 90.50 194 VAL A O 1
ATOM 1463 N N . LEU A 1 195 ? -2.249 22.801 51.133 1.00 87.19 195 LEU A N 1
ATOM 1464 C CA . LEU A 1 195 ? -1.428 23.647 52.005 1.00 87.19 195 LEU A CA 1
ATOM 1465 C C . LEU A 1 195 ? -1.987 25.071 52.124 1.00 87.19 195 LEU A C 1
ATOM 1467 O O . LEU A 1 195 ? -2.046 25.613 53.230 1.00 87.19 195 LEU A O 1
ATOM 1471 N N . LEU A 1 196 ? -2.454 25.660 51.020 1.00 88.88 196 LEU A N 1
ATOM 1472 C CA . LEU A 1 196 ? -3.116 26.968 51.015 1.00 88.88 196 LEU A CA 1
ATOM 1473 C C . LEU A 1 196 ? -4.397 26.956 51.853 1.00 88.88 196 LEU A C 1
ATOM 1475 O O . LEU A 1 196 ? -4.604 27.858 52.665 1.00 88.88 196 LEU A O 1
ATOM 1479 N N . VAL A 1 197 ? -5.233 25.923 51.713 1.00 91.38 197 VAL A N 1
ATOM 1480 C CA . VAL A 1 197 ? -6.462 25.772 52.509 1.00 91.38 197 VAL A CA 1
ATOM 1481 C C . VAL A 1 197 ? -6.141 25.651 54.000 1.00 91.38 197 VAL A C 1
ATOM 1483 O O . VAL A 1 197 ? -6.797 26.297 54.820 1.00 91.38 197 VAL A O 1
ATOM 1486 N N . LEU A 1 198 ? -5.119 24.872 54.369 1.00 86.38 198 LEU A N 1
ATOM 1487 C CA . LEU A 1 198 ? -4.679 24.736 55.761 1.00 86.38 198 LEU A CA 1
ATOM 1488 C C . LEU A 1 198 ? -4.147 26.059 56.329 1.00 86.38 198 LEU A C 1
ATOM 1490 O O . LEU A 1 198 ? -4.507 26.426 57.447 1.00 86.38 198 LEU A O 1
ATOM 1494 N N . LEU A 1 199 ? -3.347 26.804 55.561 1.00 84.31 199 LEU A N 1
ATOM 1495 C CA . LEU A 1 199 ? -2.838 28.120 55.960 1.00 84.31 199 LEU A CA 1
ATOM 1496 C C . LEU A 1 199 ? -3.959 29.152 56.135 1.00 84.31 199 LEU A C 1
ATOM 1498 O O . LEU A 1 199 ? -3.953 29.903 57.111 1.00 84.31 199 LEU A O 1
ATOM 1502 N N . LEU A 1 200 ? -4.939 29.171 55.227 1.00 84.75 200 LEU A N 1
ATOM 1503 C CA . LEU A 1 200 ? -6.089 30.077 55.300 1.00 84.75 200 LEU A CA 1
ATOM 1504 C C . LEU A 1 200 ? -7.018 29.740 56.473 1.00 84.75 200 LEU A C 1
ATOM 1506 O O . LEU A 1 200 ? -7.540 30.652 57.112 1.00 84.75 200 LEU A O 1
ATOM 1510 N N . ARG A 1 201 ? -7.190 28.454 56.807 1.00 78.75 201 ARG A N 1
ATOM 1511 C CA . ARG A 1 201 ? -7.953 28.031 57.994 1.00 78.75 201 ARG A CA 1
ATOM 1512 C C . ARG A 1 201 ? -7.250 28.349 59.312 1.00 78.75 201 ARG A C 1
ATOM 1514 O O . ARG A 1 201 ? -7.938 28.539 60.302 1.00 78.75 201 ARG A O 1
ATOM 1521 N N . ARG A 1 202 ? -5.917 28.431 59.333 1.00 65.44 202 ARG A N 1
ATOM 1522 C CA . ARG A 1 202 ? -5.127 28.744 60.541 1.00 65.44 202 ARG A CA 1
ATOM 1523 C C . ARG A 1 202 ? -5.109 30.233 60.911 1.00 65.44 202 ARG A C 1
ATOM 1525 O O . ARG A 1 202 ? -4.647 30.572 61.993 1.00 65.44 202 ARG A O 1
ATOM 1532 N N . LYS A 1 203 ? -5.532 31.112 59.994 1.00 56.56 203 LYS A N 1
ATOM 1533 C CA . LYS A 1 203 ? -5.603 32.574 60.184 1.00 56.56 203 LYS A CA 1
ATOM 1534 C C . LYS A 1 203 ? -6.974 33.077 60.671 1.00 56.56 203 LYS A C 1
ATOM 1536 O O . LYS A 1 203 ? -7.115 34.282 60.863 1.00 56.56 203 LYS A O 1
ATOM 1541 N N . LYS A 1 204 ? -7.958 32.191 60.842 1.00 48.16 204 LYS A N 1
ATOM 1542 C CA . LYS A 1 204 ? -9.199 32.449 61.589 1.00 48.16 204 LYS A CA 1
ATOM 1543 C C . LYS A 1 204 ? -9.090 31.814 62.966 1.00 48.16 204 LYS A C 1
ATOM 1545 O O . LYS A 1 204 ? -9.681 32.397 63.894 1.00 48.16 204 LYS A O 1
#

Radius of gyration: 30.24 Å; chains: 1; bounding box: 51×64×117 Å

Sequence (204 aa):
MKKIARAGLLLLLLGVTIGSIVVPVSATSVDRLSITDNEGYAGDVIEILITLESTADAARTGHWRTYYKAVEGDDEKMDITSWIEVIPTEYTLNVGETKEFTVRITIPENAKPGLYGAIAENAGMEGHSGDRRTYIIFEDADSAALSGGGSAVYSGLLIPVSVNVLPEQNPLIPIIRGIQENVVYIALVAVIIVLLVLLLRRKK